Protein AF-A0A4S4KDZ3-F1 (afdb_monomer_lite)

Radius of gyration: 36.32 Å; chains: 1; bounding box: 105×97×96 Å

Foldseek 3Di:
DDPVPDDPLRVVVVVVVVVVVVLVVPDADPDPPPPDPVPPPPPDDDDDDDDDDDDDCPDDPPPPPPDDDPPDPDPPDDSLVVLLVVLLVLLVVLVVDPALVSVLVSLVVSLVSLVVSVPGPPCLVCLLVSLLSNLSSLLSNLVSLLVVVVVVVVVVPLVSLVDPSLVSSLVSLVSSLVSNVVSVVSPVPDDDPPPDLCLLVNLSSLQSNLSSDPDPVVSVVSNVVSCVSNDPVSPDPPPPPPPPPPPPPPPDDPPDDDDDDDDDDDDDDDDDDDDDDDDDDDDDDDDD

pLDDT: mean 72.31, std 24.78, range [31.17, 98.5]

Secondary structure (DSSP, 8-state):
--GGG--HHHHHHHHHHHHHHHTTTSPPP---GGG-TT-----PPP--------------------PPP--S------HHHHHHHHHHHHHHHHTT-SSHHHHHHHHHHHHHHHHHHTTSTTHHHHHHHHHHHHHHHHHHHHHHHHHHHHHHHTTT-GGGGGSHHHHHHHHHHHHHHHHHHHHHHGGGS---TT----HHHHHHHHHHHHHT---HHHHHHHHHHHHHHHGGG-------------------------------------------------------

Structure (mmCIF, N/CA/C/O backbone):
data_AF-A0A4S4KDZ3-F1
#
_entry.id   AF-A0A4S4KDZ3-F1
#
loop_
_atom_site.group_PDB
_atom_site.id
_atom_site.type_symbol
_atom_site.label_atom_id
_atom_site.label_alt_id
_atom_site.label_comp_id
_atom_site.label_asym_id
_atom_site.label_entity_id
_atom_site.label_seq_id
_atom_site.pdbx_PDB_ins_code
_atom_site.Cartn_x
_atom_site.Cartn_y
_atom_site.Cartn_z
_atom_site.occupancy
_atom_site.B_iso_or_equiv
_atom_site.auth_seq_id
_atom_site.auth_comp_id
_atom_site.auth_asym_id
_atom_site.auth_atom_id
_atom_site.pdbx_PDB_model_num
ATOM 1 N N . MET A 1 1 ? -10.045 -25.667 -17.422 1.00 52.38 1 MET A N 1
ATOM 2 C CA . MET A 1 1 ? -10.993 -24.570 -17.125 1.00 52.38 1 MET A CA 1
ATOM 3 C C . MET A 1 1 ? -11.224 -23.776 -18.402 1.00 52.38 1 MET A C 1
ATOM 5 O O . MET A 1 1 ? -10.335 -23.779 -19.245 1.00 52.38 1 MET A O 1
ATOM 9 N N . SER A 1 2 ? -12.386 -23.141 -18.570 1.00 68.38 2 SER A N 1
ATOM 10 C CA . SER A 1 2 ? -12.583 -22.149 -19.636 1.00 68.38 2 SER A CA 1
ATOM 11 C C . SER A 1 2 ? -12.137 -20.783 -19.121 1.00 68.38 2 SER A C 1
ATOM 13 O O . SER A 1 2 ? -12.499 -20.425 -18.003 1.00 68.38 2 SER A O 1
ATOM 15 N N . LEU A 1 3 ? -11.402 -20.009 -19.924 1.00 71.44 3 LEU A N 1
ATOM 16 C CA . LEU A 1 3 ? -11.013 -18.637 -19.559 1.00 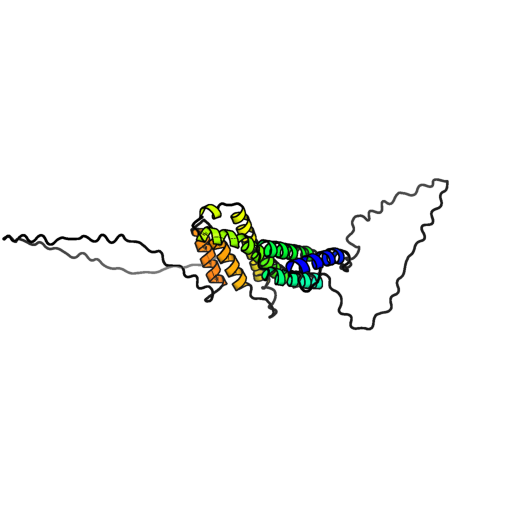71.44 3 LEU A CA 1
ATOM 17 C C . LEU A 1 3 ? -12.235 -17.727 -19.331 1.00 71.44 3 LEU A C 1
ATOM 19 O O . LEU A 1 3 ? -12.146 -16.748 -18.605 1.00 71.44 3 LEU A O 1
ATOM 23 N N . PHE A 1 4 ? -13.388 -18.084 -19.905 1.00 74.44 4 PHE A N 1
ATOM 24 C CA . PHE A 1 4 ? -14.636 -17.319 -19.822 1.00 74.44 4 PHE A CA 1
ATOM 25 C C . PHE A 1 4 ? -15.308 -17.325 -18.435 1.00 74.44 4 PHE A C 1
ATOM 27 O O . PHE A 1 4 ? -16.278 -16.602 -18.232 1.00 74.44 4 PHE A O 1
ATOM 34 N N . SER A 1 5 ? -14.839 -18.159 -17.500 1.00 83.81 5 SER A N 1
ATOM 35 C CA . SER A 1 5 ? -15.370 -18.254 -16.131 1.00 83.81 5 SER A CA 1
ATOM 36 C C . SER A 1 5 ? -14.279 -18.188 -15.058 1.00 83.81 5 SER A C 1
ATOM 38 O O . SER A 1 5 ? -14.525 -18.591 -13.924 1.00 83.81 5 SER A O 1
ATOM 40 N N . ALA A 1 6 ? -13.063 -17.779 -15.423 1.00 87.31 6 ALA A N 1
ATOM 41 C CA . ALA A 1 6 ? -11.952 -17.637 -14.489 1.00 87.31 6 ALA A CA 1
ATOM 42 C C . ALA A 1 6 ? -12.037 -16.277 -13.781 1.00 87.31 6 ALA A C 1
ATOM 44 O O . ALA A 1 6 ? -12.313 -15.262 -14.421 1.00 87.31 6 ALA A O 1
ATOM 45 N N . THR A 1 7 ? -11.791 -16.243 -12.472 1.00 90.06 7 THR A N 1
ATOM 46 C CA . THR A 1 7 ? -11.645 -14.977 -11.743 1.00 90.06 7 THR A CA 1
ATOM 47 C C . THR A 1 7 ? -10.299 -14.325 -12.075 1.00 90.06 7 THR A C 1
ATOM 49 O O . THR A 1 7 ? -9.377 -14.988 -12.555 1.00 90.06 7 THR A O 1
ATOM 52 N N . ALA A 1 8 ? -10.150 -13.026 -11.787 1.00 90.19 8 ALA A N 1
ATOM 53 C CA . ALA A 1 8 ? -8.865 -12.338 -11.944 1.00 90.19 8 ALA A CA 1
ATOM 54 C C . ALA A 1 8 ? -7.742 -13.052 -11.166 1.00 90.19 8 ALA A C 1
ATOM 56 O O . ALA A 1 8 ? -6.666 -13.276 -11.713 1.00 90.19 8 ALA A O 1
ATOM 57 N N . HIS A 1 9 ? -8.035 -13.509 -9.942 1.00 91.12 9 HIS A N 1
ATOM 58 C CA . HIS A 1 9 ? -7.124 -14.316 -9.132 1.00 91.12 9 HIS A CA 1
ATOM 59 C C . HIS A 1 9 ? -6.689 -15.606 -9.852 1.00 91.12 9 HIS A C 1
ATOM 61 O O . HIS A 1 9 ? -5.492 -15.858 -9.959 1.00 91.12 9 HIS A O 1
ATOM 67 N N . ASP A 1 10 ? -7.622 -16.388 -10.411 1.00 90.00 10 ASP A N 1
ATOM 68 C CA . ASP A 1 10 ? -7.293 -17.641 -11.118 1.00 90.00 10 ASP A CA 1
ATOM 69 C C . ASP A 1 10 ? -6.379 -17.399 -12.331 1.00 90.00 10 ASP A C 1
ATOM 71 O O . ASP A 1 10 ? -5.444 -18.162 -12.587 1.00 90.00 10 ASP A O 1
ATOM 75 N N . VAL A 1 11 ? -6.629 -16.317 -13.077 1.00 90.31 11 VAL A N 1
ATOM 76 C CA . VAL A 1 11 ? -5.797 -15.917 -14.222 1.00 90.31 11 VAL A CA 1
ATOM 77 C C . VAL A 1 11 ? -4.402 -15.489 -13.759 1.00 90.31 11 VAL A C 1
ATOM 79 O O . VAL A 1 11 ? -3.414 -15.893 -14.375 1.00 90.31 11 VAL A O 1
ATOM 82 N N . MET A 1 12 ? -4.295 -14.738 -12.657 1.00 92.31 12 MET A N 1
ATOM 83 C CA . MET A 1 12 ? -3.005 -14.345 -12.079 1.00 92.31 12 MET A CA 1
ATOM 84 C C . MET A 1 12 ? -2.202 -15.549 -11.571 1.00 92.31 12 MET A C 1
ATOM 86 O O . MET A 1 12 ? -1.003 -15.608 -11.835 1.00 92.31 12 MET A O 1
ATOM 90 N N . VAL A 1 13 ? -2.831 -16.544 -10.926 1.00 91.50 13 VAL A N 1
ATOM 91 C CA . VAL A 1 13 ? -2.153 -17.788 -10.499 1.00 91.50 13 VAL A CA 1
ATOM 92 C C . VAL A 1 13 ? -1.511 -18.495 -11.698 1.00 91.50 13 VAL A C 1
ATOM 94 O O . VAL A 1 13 ? -0.335 -18.860 -11.651 1.00 91.50 13 VAL A O 1
ATOM 97 N N . LEU A 1 14 ? -2.252 -18.639 -12.802 1.00 89.00 14 LEU A N 1
ATOM 98 C CA . LEU A 1 14 ? -1.740 -19.257 -14.029 1.00 89.00 14 LEU A CA 1
ATOM 99 C C . LEU A 1 14 ? -0.625 -18.426 -14.685 1.00 89.00 14 LEU A C 1
ATOM 101 O O . LEU A 1 14 ? 0.366 -18.987 -15.156 1.00 89.00 14 LEU A O 1
ATOM 105 N N . ALA A 1 15 ? -0.758 -17.098 -14.705 1.00 89.06 15 ALA A N 1
ATOM 106 C CA . ALA A 1 15 ? 0.256 -16.201 -15.254 1.00 89.06 15 ALA A CA 1
ATOM 107 C C . ALA A 1 15 ? 1.554 -16.211 -14.426 1.00 89.06 15 ALA A C 1
ATOM 109 O O . ALA A 1 15 ? 2.647 -16.211 -14.995 1.00 89.06 15 ALA A O 1
ATOM 110 N N . MET A 1 16 ? 1.451 -16.278 -13.095 1.00 87.69 16 MET A N 1
ATOM 111 C CA . MET A 1 16 ? 2.592 -16.264 -12.176 1.00 87.69 16 MET A CA 1
ATOM 112 C C . MET A 1 16 ? 3.433 -17.549 -12.259 1.00 87.69 16 MET A C 1
ATOM 114 O O . MET A 1 16 ? 4.661 -17.484 -12.191 1.00 87.69 16 MET A O 1
ATOM 118 N N . ASP A 1 17 ? 2.822 -18.714 -12.511 1.00 85.38 17 ASP A N 1
ATOM 119 C CA . ASP A 1 17 ? 3.573 -19.944 -12.819 1.00 85.38 17 ASP A CA 1
ATOM 120 C C . ASP A 1 17 ? 4.434 -19.781 -14.086 1.00 85.38 17 ASP A C 1
ATOM 122 O O . ASP A 1 17 ? 5.603 -20.163 -14.107 1.00 85.38 17 ASP A O 1
ATOM 126 N N . GLN A 1 18 ? 3.902 -19.150 -15.134 1.00 86.62 18 GLN A N 1
ATOM 127 C CA . GLN A 1 18 ? 4.664 -18.915 -16.364 1.00 86.62 18 GLN A CA 1
ATOM 128 C C . GLN A 1 18 ? 5.744 -17.838 -16.178 1.00 86.62 18 GLN A C 1
ATOM 130 O O . GLN A 1 18 ? 6.879 -18.019 -16.626 1.00 86.62 18 GLN A O 1
ATOM 135 N N . PHE A 1 19 ? 5.435 -16.753 -15.463 1.00 87.44 19 PHE A N 1
ATOM 136 C CA . PHE A 1 19 ? 6.395 -15.696 -15.144 1.00 87.44 19 PHE A CA 1
ATOM 137 C C . PHE A 1 19 ? 7.549 -16.196 -14.263 1.00 87.44 19 PHE A C 1
ATOM 139 O O . PHE A 1 19 ? 8.708 -15.926 -14.572 1.00 87.44 19 PHE A O 1
ATOM 146 N N . SER A 1 20 ? 7.266 -16.986 -13.222 1.00 85.38 20 SER A N 1
ATOM 147 C CA . SER A 1 20 ? 8.292 -17.539 -12.323 1.00 85.38 20 SER A CA 1
ATOM 148 C C . SER A 1 20 ? 9.257 -18.499 -13.026 1.00 85.38 20 SER A C 1
ATOM 150 O O . SER A 1 20 ? 10.420 -18.587 -12.645 1.00 85.38 20 SER A O 1
ATOM 152 N N . ARG A 1 21 ? 8.829 -19.168 -14.104 1.00 85.38 21 ARG A N 1
ATOM 153 C CA . ARG A 1 21 ? 9.724 -19.929 -14.994 1.00 85.38 21 ARG A CA 1
ATOM 154 C C . ARG A 1 21 ? 10.506 -19.001 -15.924 1.00 85.38 21 ARG A C 1
ATOM 156 O O . ARG A 1 21 ? 11.703 -19.191 -16.123 1.00 85.38 21 ARG A O 1
ATOM 163 N N . GLY A 1 22 ? 9.845 -17.983 -16.476 1.00 84.56 22 GLY A N 1
ATOM 164 C CA . GLY A 1 22 ? 10.457 -17.001 -17.371 1.00 84.56 22 GLY A CA 1
ATOM 165 C C . GLY A 1 22 ? 11.564 -16.169 -16.714 1.00 84.56 22 GLY A C 1
ATOM 166 O O . GLY A 1 22 ? 12.590 -15.929 -17.346 1.00 84.56 22 GLY A O 1
ATOM 167 N N . ILE A 1 23 ? 11.408 -15.778 -15.444 1.00 84.75 23 ILE A N 1
ATOM 168 C CA . ILE A 1 23 ? 12.295 -14.824 -14.754 1.00 84.75 23 ILE A CA 1
ATOM 169 C C . ILE A 1 23 ? 13.756 -15.294 -14.635 1.00 84.75 23 ILE A C 1
ATOM 171 O O . ILE A 1 23 ? 14.668 -14.461 -14.658 1.00 84.75 23 ILE A O 1
ATOM 175 N N . PHE A 1 24 ? 13.974 -16.615 -14.566 1.00 79.62 24 PHE A N 1
ATOM 176 C CA . PHE A 1 24 ? 15.294 -17.267 -14.553 1.00 79.62 24 PHE A CA 1
ATOM 177 C C . PHE A 1 24 ? 15.930 -17.398 -15.945 1.00 79.62 24 PHE A C 1
ATOM 179 O O . PHE A 1 24 ? 17.129 -17.646 -16.058 1.00 79.62 24 PHE A O 1
ATOM 186 N N . HIS A 1 25 ? 15.137 -17.247 -17.007 1.00 82.25 25 HIS A N 1
ATOM 187 C CA . HIS A 1 25 ? 15.583 -17.302 -18.400 1.00 82.25 25 HIS A CA 1
ATOM 188 C C . HIS A 1 25 ? 15.640 -15.917 -19.069 1.00 82.25 25 HIS A C 1
ATOM 190 O O . HIS A 1 25 ? 16.073 -15.813 -20.217 1.00 82.25 25 HIS A O 1
ATOM 196 N N . MET A 1 26 ? 15.245 -14.846 -18.368 1.00 82.25 26 MET A N 1
ATOM 197 C CA . MET A 1 26 ? 15.397 -13.472 -18.855 1.00 82.25 26 MET A CA 1
ATOM 198 C C . MET A 1 26 ? 16.888 -13.120 -19.016 1.00 82.25 26 MET A C 1
ATOM 200 O O . MET A 1 26 ? 17.661 -13.329 -18.080 1.00 82.25 26 MET A O 1
ATOM 204 N N . PRO A 1 27 ? 17.308 -12.537 -20.157 1.00 79.19 27 PRO A N 1
ATOM 205 C CA . PRO A 1 27 ? 18.669 -12.043 -20.346 1.00 79.19 27 PRO A CA 1
ATOM 206 C C . PRO A 1 27 ? 19.116 -11.101 -19.221 1.00 79.19 27 PRO A C 1
ATOM 208 O O . PRO A 1 27 ? 18.540 -10.031 -19.031 1.00 79.19 27 PRO A O 1
ATOM 211 N N . HIS A 1 28 ? 20.166 -11.484 -18.497 1.00 74.44 28 HIS A N 1
ATOM 212 C CA . HIS A 1 28 ? 20.805 -10.621 -17.507 1.00 74.44 28 HIS A CA 1
ATOM 213 C C . HIS A 1 28 ? 21.846 -9.699 -18.166 1.00 74.44 28 HIS A C 1
ATOM 215 O O . HIS A 1 28 ? 22.518 -10.116 -19.125 1.00 74.44 28 HIS A O 1
ATOM 221 N N . PRO A 1 29 ? 22.046 -8.473 -17.642 1.00 67.19 29 PRO A N 1
ATOM 222 C CA . PRO A 1 29 ? 23.198 -7.656 -17.996 1.00 67.19 29 PRO A CA 1
ATOM 223 C C . PRO A 1 29 ? 24.482 -8.465 -17.804 1.00 67.19 29 PRO A C 1
ATOM 225 O O . PRO A 1 29 ? 24.712 -9.060 -16.751 1.00 67.19 29 PRO A O 1
ATOM 228 N N . HIS A 1 30 ? 25.320 -8.521 -18.838 1.00 61.25 30 HIS A N 1
ATOM 229 C CA . HIS A 1 30 ? 26.599 -9.215 -18.743 1.00 61.25 30 HIS A CA 1
ATOM 230 C C . HIS A 1 30 ? 27.554 -8.362 -17.908 1.00 61.25 30 HIS A C 1
ATOM 232 O O . HIS A 1 30 ? 28.249 -7.497 -18.440 1.00 61.25 30 HIS A O 1
ATOM 238 N N . TYR A 1 31 ? 27.589 -8.606 -16.596 1.00 56.22 31 TYR A N 1
ATOM 239 C CA . TYR A 1 31 ? 28.614 -8.032 -15.733 1.00 56.22 31 TYR A CA 1
ATOM 240 C C . TYR A 1 31 ? 29.996 -8.403 -16.299 1.00 56.22 31 TYR A C 1
ATOM 242 O O . TYR A 1 31 ? 30.249 -9.588 -16.559 1.00 56.22 31 TYR A O 1
ATOM 250 N N . PRO A 1 32 ? 30.899 -7.428 -16.520 1.00 48.69 32 PRO A N 1
ATOM 251 C CA . PRO A 1 32 ? 32.241 -7.727 -16.995 1.00 48.69 32 PRO A CA 1
ATOM 252 C C . PRO A 1 32 ? 32.927 -8.685 -16.014 1.00 48.69 32 PRO A C 1
ATOM 254 O O . PRO A 1 32 ? 32.834 -8.529 -14.798 1.00 48.69 32 PRO A O 1
ATOM 257 N N . HIS A 1 33 ? 33.630 -9.686 -16.548 1.00 52.56 33 HIS A N 1
ATOM 258 C CA . HIS A 1 33 ? 34.227 -10.801 -15.793 1.00 52.56 33 HIS A CA 1
ATOM 259 C C . HIS A 1 33 ? 35.326 -10.404 -14.777 1.00 52.56 33 HIS A C 1
ATOM 261 O O . HIS A 1 33 ? 35.949 -11.267 -14.165 1.00 52.56 33 HIS A O 1
ATOM 267 N N . THR A 1 34 ? 35.571 -9.109 -14.578 1.00 53.38 34 THR A N 1
ATOM 268 C CA . THR A 1 34 ? 36.646 -8.540 -13.756 1.00 53.38 34 THR A CA 1
ATOM 269 C C . THR A 1 34 ? 36.408 -8.614 -12.243 1.00 53.38 34 THR A C 1
ATOM 271 O O . THR A 1 34 ? 37.298 -8.236 -11.489 1.00 53.38 34 THR A O 1
ATOM 274 N N . HIS A 1 35 ? 35.254 -9.114 -11.784 1.00 47.84 35 HIS A N 1
ATOM 275 C CA . HIS A 1 35 ? 34.899 -9.203 -10.357 1.00 47.84 35 HIS A CA 1
ATOM 276 C C . HIS A 1 35 ? 34.741 -10.635 -9.809 1.00 47.84 35 HIS A C 1
ATOM 278 O O . HIS A 1 35 ? 34.103 -10.830 -8.778 1.00 47.84 35 HIS A O 1
ATOM 284 N N . ASN A 1 36 ? 35.341 -11.643 -10.452 1.00 42.78 36 ASN A N 1
ATOM 285 C CA . ASN A 1 36 ? 35.398 -13.004 -9.907 1.00 42.78 36 ASN A CA 1
ATOM 286 C C . ASN A 1 36 ? 36.710 -13.250 -9.119 1.00 42.78 36 ASN A C 1
ATOM 288 O O . ASN A 1 36 ? 37.743 -13.492 -9.747 1.00 42.78 36 ASN A O 1
ATOM 292 N N . PRO A 1 37 ? 36.706 -13.251 -7.768 1.00 47.81 37 PRO A N 1
ATOM 293 C CA . PRO A 1 37 ? 37.898 -13.540 -6.965 1.00 47.81 37 PRO A CA 1
ATOM 294 C C . PRO A 1 37 ? 38.252 -15.038 -6.901 1.00 47.81 37 PRO A C 1
ATOM 296 O O . PRO A 1 37 ? 39.269 -15.395 -6.314 1.00 47.81 37 PRO A O 1
ATOM 299 N N . SER A 1 38 ? 37.464 -15.929 -7.515 1.00 47.09 38 SER A N 1
ATOM 300 C CA . SER A 1 38 ? 37.729 -17.379 -7.535 1.00 47.09 38 SER A CA 1
ATOM 301 C C . SER A 1 38 ? 38.765 -17.802 -8.588 1.00 47.09 38 SER A C 1
ATOM 303 O O . SER A 1 38 ? 38.989 -18.990 -8.802 1.00 47.09 38 SER A O 1
ATOM 305 N N . GLY A 1 39 ? 39.404 -16.835 -9.253 1.00 45.72 39 GLY A N 1
ATOM 306 C CA . GLY A 1 39 ? 40.487 -17.025 -10.218 1.00 45.72 39 GLY A CA 1
ATOM 307 C C . GLY A 1 39 ? 41.889 -17.058 -9.605 1.00 45.72 39 GLY A C 1
ATOM 308 O O . GLY A 1 39 ? 42.825 -16.597 -10.254 1.00 45.72 39 GLY A O 1
ATOM 309 N N . LEU A 1 40 ? 42.065 -17.576 -8.381 1.00 44.09 40 LEU A N 1
ATOM 310 C CA . LEU A 1 40 ? 43.405 -17.880 -7.868 1.00 44.09 40 LEU A CA 1
ATOM 311 C C . LEU A 1 40 ? 44.009 -19.024 -8.692 1.00 44.09 40 LEU A C 1
ATOM 313 O O . LEU A 1 40 ? 43.850 -20.202 -8.372 1.00 44.09 40 LEU A O 1
ATOM 317 N N . GLN A 1 41 ? 44.729 -18.657 -9.755 1.00 44.91 41 GLN A N 1
ATOM 318 C CA . GLN A 1 41 ? 45.725 -19.523 -10.366 1.00 44.91 41 GLN A CA 1
ATOM 319 C C . GLN A 1 41 ? 46.771 -19.846 -9.302 1.00 44.91 41 GLN A C 1
ATOM 321 O O . GLN A 1 41 ? 47.701 -19.078 -9.059 1.00 44.91 41 GLN A O 1
ATOM 326 N N . LEU A 1 42 ? 46.607 -20.998 -8.658 1.00 43.41 42 LEU A N 1
ATOM 327 C CA . LEU A 1 42 ? 47.678 -21.621 -7.909 1.00 43.41 42 LEU A CA 1
ATOM 328 C C . LEU A 1 42 ? 48.721 -22.075 -8.936 1.00 43.41 42 LEU A C 1
ATOM 330 O O . LEU A 1 42 ? 48.606 -23.164 -9.503 1.00 43.41 42 LEU A O 1
ATOM 334 N N . GLU A 1 43 ? 49.705 -21.219 -9.222 1.00 42.34 43 GLU A N 1
ATOM 335 C CA . GLU A 1 43 ? 50.891 -21.616 -9.977 1.00 42.34 43 GLU A CA 1
ATOM 336 C C . GLU A 1 43 ? 51.637 -22.684 -9.174 1.00 42.34 43 GLU A C 1
ATOM 338 O O . GLU A 1 43 ? 52.441 -22.401 -8.287 1.00 42.34 43 GLU A O 1
ATOM 343 N N . SER A 1 44 ? 51.328 -23.946 -9.468 1.00 44.78 44 SER A N 1
ATOM 344 C CA . SER A 1 44 ? 52.109 -25.075 -8.988 1.00 44.78 44 SER A CA 1
ATOM 345 C C . SER A 1 44 ? 53.464 -25.051 -9.698 1.00 44.78 44 SER A C 1
ATOM 347 O O . SER A 1 44 ? 53.487 -25.071 -10.933 1.00 44.78 44 SER A O 1
ATOM 349 N N . PRO A 1 45 ? 54.593 -25.047 -8.970 1.00 43.78 45 PRO A N 1
ATOM 350 C CA . PRO A 1 45 ? 55.902 -25.074 -9.597 1.00 43.78 45 PRO A CA 1
ATOM 351 C C . PRO A 1 45 ? 56.108 -26.387 -10.356 1.00 43.78 45 PRO A C 1
ATOM 353 O O . PRO A 1 45 ? 55.736 -27.469 -9.897 1.00 43.78 45 PRO A O 1
ATOM 356 N N . PHE A 1 46 ? 56.705 -26.257 -11.535 1.00 41.84 46 PHE A N 1
ATOM 357 C CA . PHE A 1 46 ? 57.032 -27.340 -12.454 1.00 41.84 46 PHE A CA 1
ATOM 358 C C . PHE A 1 46 ? 57.974 -28.353 -11.779 1.00 41.84 46 PHE A C 1
ATOM 360 O O . PHE A 1 46 ? 59.066 -27.985 -11.345 1.00 41.84 46 PHE A O 1
ATOM 367 N N . VAL A 1 47 ? 57.579 -29.627 -11.715 1.00 41.22 47 VAL A N 1
ATOM 368 C CA . VAL A 1 47 ? 58.471 -30.740 -11.355 1.00 41.22 47 VAL A CA 1
ATOM 369 C C . VAL A 1 47 ? 58.268 -31.853 -12.376 1.00 41.22 47 VAL A C 1
ATOM 371 O O . VAL A 1 47 ? 57.178 -32.415 -12.478 1.00 41.22 47 VAL A O 1
ATOM 374 N N . ASP A 1 48 ? 59.315 -32.156 -13.143 1.00 47.44 48 ASP A N 1
ATOM 375 C CA . ASP A 1 48 ? 59.309 -33.239 -14.125 1.00 47.44 48 ASP A CA 1
ATOM 376 C C . ASP A 1 48 ? 59.085 -34.601 -13.446 1.00 47.44 48 ASP A C 1
ATOM 378 O O . ASP A 1 48 ? 59.800 -34.978 -12.516 1.00 47.44 48 ASP A O 1
ATOM 382 N N . GLY A 1 49 ? 58.099 -35.362 -13.930 1.00 35.16 49 GLY A N 1
ATOM 383 C CA . GLY A 1 49 ? 57.690 -36.635 -13.331 1.00 35.16 49 GLY A CA 1
ATOM 384 C C . GLY A 1 49 ? 56.956 -37.534 -14.323 1.00 35.16 49 GLY A C 1
ATOM 385 O O . GLY A 1 49 ? 55.765 -37.386 -14.571 1.00 35.16 49 GLY A O 1
ATOM 386 N N . THR A 1 50 ? 57.687 -38.477 -14.905 1.00 46.06 50 THR A N 1
ATOM 387 C CA . THR A 1 50 ? 57.246 -39.424 -15.938 1.00 46.06 50 THR A CA 1
ATOM 388 C C . THR A 1 50 ? 55.997 -40.260 -15.602 1.00 46.06 50 THR A C 1
ATOM 390 O O . THR A 1 50 ? 56.001 -40.988 -14.611 1.00 46.06 50 THR A O 1
ATOM 393 N N . GLY A 1 51 ? 55.068 -40.373 -16.562 1.00 41.28 51 GLY A N 1
ATOM 394 C CA . GLY A 1 51 ? 54.467 -41.671 -16.918 1.00 41.28 51 GLY A CA 1
ATOM 395 C C . GLY A 1 51 ? 52.955 -41.882 -16.713 1.00 41.28 51 GLY A C 1
ATOM 396 O O . GLY A 1 51 ? 52.374 -41.482 -15.715 1.00 41.28 51 GLY A O 1
ATOM 397 N N . PHE A 1 52 ? 52.388 -42.652 -17.653 1.00 34.72 52 PHE A N 1
ATOM 398 C CA . PHE A 1 52 ? 51.085 -43.345 -17.642 1.00 34.72 52 PHE A CA 1
ATOM 399 C C . PHE A 1 52 ? 49.774 -42.554 -17.866 1.00 34.72 52 PHE A C 1
ATOM 401 O O . PHE A 1 52 ? 49.173 -41.979 -16.971 1.00 34.72 52 PHE A O 1
ATOM 408 N N . SER A 1 53 ? 49.278 -42.701 -19.101 1.00 38.75 53 SER A N 1
ATOM 409 C CA . SER A 1 53 ? 47.895 -43.041 -19.485 1.00 38.75 53 SER A CA 1
ATOM 410 C C . SER A 1 53 ? 46.700 -42.481 -18.692 1.00 38.75 53 SER A C 1
ATOM 412 O O . SER A 1 53 ? 46.322 -43.037 -17.667 1.00 38.75 53 SER A O 1
ATOM 414 N N . SER A 1 54 ? 45.906 -41.619 -19.339 1.00 36.44 54 SER A N 1
ATOM 415 C CA . SER A 1 54 ? 44.569 -42.029 -19.822 1.00 36.44 54 SER A CA 1
ATOM 416 C C . SER A 1 54 ? 43.990 -41.014 -20.816 1.00 36.44 54 SER A C 1
ATOM 418 O O . SER A 1 54 ? 44.302 -39.826 -20.770 1.00 36.44 54 SER A O 1
ATOM 420 N N . ALA A 1 55 ? 43.151 -41.481 -21.738 1.00 48.31 55 ALA A N 1
ATOM 421 C CA . ALA A 1 55 ? 42.570 -40.662 -22.793 1.00 48.31 55 ALA A CA 1
ATOM 422 C C . ALA A 1 55 ? 41.211 -40.072 -22.389 1.00 48.31 55 ALA A C 1
ATOM 424 O O . ALA A 1 55 ? 40.229 -40.802 -22.320 1.00 48.31 55 ALA A O 1
ATOM 425 N N . PHE A 1 56 ? 41.125 -38.743 -22.280 1.00 35.53 56 PHE A N 1
ATOM 426 C CA . PHE A 1 56 ? 39.881 -37.999 -22.517 1.00 35.53 56 PHE A CA 1
ATOM 427 C C . PHE A 1 56 ? 40.177 -36.686 -23.246 1.00 35.53 56 PHE A C 1
ATOM 429 O O . PHE A 1 56 ? 40.460 -35.653 -22.644 1.00 35.53 56 PHE A O 1
ATOM 436 N N . HIS A 1 57 ? 40.083 -36.719 -24.577 1.00 34.88 57 HIS A N 1
ATOM 437 C CA . HIS A 1 57 ? 40.061 -35.506 -25.391 1.00 34.88 57 HIS A CA 1
ATOM 438 C C . HIS A 1 57 ? 38.680 -34.841 -25.277 1.00 34.88 57 HIS A C 1
ATOM 440 O O . HIS A 1 57 ? 37.847 -34.978 -26.174 1.00 34.88 57 HIS A O 1
ATOM 446 N N . SER A 1 58 ? 38.435 -34.096 -24.193 1.00 33.19 58 SER A N 1
ATOM 447 C CA . SER A 1 58 ? 37.315 -33.146 -24.151 1.00 33.19 58 SER A CA 1
ATOM 448 C C . SER A 1 58 ? 37.589 -32.015 -25.138 1.00 33.19 58 SER A C 1
ATOM 450 O O . SER A 1 58 ? 38.273 -31.032 -24.852 1.00 33.19 58 SER A O 1
ATOM 452 N N . ARG A 1 59 ? 37.084 -32.227 -26.354 1.00 36.78 59 ARG A N 1
ATOM 453 C CA . ARG A 1 59 ? 37.191 -31.347 -27.513 1.00 36.78 59 ARG A CA 1
ATOM 454 C C . ARG A 1 59 ? 36.744 -29.930 -27.137 1.00 36.78 59 ARG A C 1
ATOM 456 O O . ARG A 1 59 ? 35.565 -29.698 -26.880 1.00 36.78 59 ARG A O 1
ATOM 463 N N . ARG A 1 60 ? 37.681 -28.974 -27.165 1.00 40.56 60 ARG A N 1
ATOM 464 C CA . ARG A 1 60 ? 37.371 -27.538 -27.086 1.00 40.56 60 ARG A CA 1
ATOM 465 C C . ARG A 1 60 ? 36.400 -27.179 -28.212 1.00 40.56 60 ARG A C 1
ATOM 467 O O . ARG A 1 60 ? 36.800 -27.122 -29.371 1.00 40.56 60 ARG A O 1
ATOM 474 N N . HIS A 1 61 ? 35.150 -26.895 -27.866 1.00 36.91 61 HIS A N 1
ATOM 475 C CA . HIS A 1 61 ? 34.221 -26.195 -28.745 1.00 36.91 61 HIS A CA 1
ATOM 476 C C . HIS A 1 61 ? 34.237 -24.708 -28.389 1.00 36.91 61 HIS A C 1
ATOM 478 O O . HIS A 1 61 ? 33.342 -24.196 -27.725 1.00 36.91 61 HIS A O 1
ATOM 484 N N . THR A 1 62 ? 35.272 -24.004 -28.852 1.00 41.03 62 THR A N 1
ATOM 485 C CA . THR A 1 62 ? 35.222 -22.544 -28.983 1.00 41.03 62 THR A CA 1
ATOM 486 C C . THR A 1 62 ? 34.268 -22.213 -30.127 1.00 41.03 62 THR A C 1
ATOM 488 O O . THR A 1 62 ? 34.684 -22.060 -31.277 1.00 41.03 62 THR A O 1
ATOM 491 N N . VAL A 1 63 ? 32.969 -22.174 -29.827 1.00 40.66 63 VAL A N 1
ATOM 492 C CA . VAL A 1 63 ? 31.950 -21.658 -30.743 1.00 40.66 63 VAL A CA 1
ATOM 493 C C . VAL A 1 63 ? 32.100 -20.144 -30.843 1.00 40.66 63 VAL A C 1
ATOM 495 O O . VAL A 1 63 ? 31.475 -19.381 -30.112 1.00 40.66 63 VAL A O 1
ATOM 498 N N . SER A 1 64 ? 32.955 -19.709 -31.768 1.00 38.22 64 SER A N 1
ATOM 499 C CA . SER A 1 64 ? 32.976 -18.330 -32.248 1.00 38.22 64 SER A CA 1
ATOM 500 C C . SER A 1 64 ? 31.689 -18.068 -33.029 1.00 38.22 64 SER A C 1
ATOM 502 O O . SER A 1 64 ? 31.632 -18.259 -34.244 1.00 38.22 64 SER A O 1
ATOM 504 N N . CYS A 1 65 ? 30.636 -17.666 -32.321 1.00 32.12 65 CYS A N 1
ATOM 505 C CA . CYS A 1 65 ? 29.389 -17.207 -32.919 1.00 32.12 65 CYS A CA 1
ATOM 506 C C . CYS A 1 65 ? 29.602 -15.828 -33.553 1.00 32.12 65 CYS A C 1
ATOM 508 O O . CYS A 1 65 ? 29.295 -14.802 -32.951 1.00 32.12 65 CYS A O 1
ATOM 510 N N . THR A 1 66 ? 30.133 -15.803 -34.775 1.00 45.88 66 THR A N 1
ATOM 511 C CA . THR A 1 66 ? 30.198 -14.593 -35.603 1.00 45.88 66 THR A CA 1
ATOM 512 C C . THR A 1 66 ? 28.794 -14.263 -36.116 1.00 45.88 66 THR A C 1
ATOM 514 O O . THR A 1 66 ? 28.426 -14.628 -37.232 1.00 45.88 66 THR A O 1
ATOM 517 N N . SER A 1 67 ? 27.973 -13.619 -35.286 1.00 43.28 67 SER A N 1
ATOM 518 C CA . SER A 1 67 ? 26.660 -13.123 -35.698 1.00 43.28 67 SER A CA 1
ATOM 519 C C . SER A 1 67 ? 26.807 -11.884 -36.597 1.00 43.28 67 SER A C 1
ATOM 521 O O . SER A 1 67 ? 27.571 -10.973 -36.268 1.00 43.28 67 SER A O 1
ATOM 523 N N . PRO A 1 68 ? 26.095 -11.809 -37.738 1.00 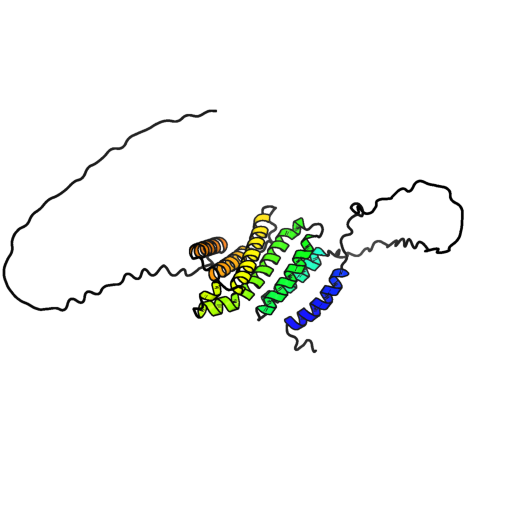55.78 68 PRO A N 1
ATOM 524 C CA . PRO A 1 68 ? 26.026 -10.580 -38.522 1.00 55.78 68 PRO A CA 1
ATOM 525 C C . PRO A 1 68 ? 25.237 -9.504 -37.752 1.00 55.78 68 PRO A C 1
ATOM 527 O O . PRO A 1 68 ? 24.361 -9.851 -36.955 1.00 55.78 68 PRO A O 1
ATOM 530 N N . PRO A 1 69 ? 25.495 -8.205 -37.989 1.00 48.06 69 PRO A N 1
ATOM 531 C CA . PRO A 1 69 ? 24.747 -7.136 -37.338 1.00 48.06 69 PRO A CA 1
ATOM 532 C C . PRO A 1 69 ? 23.288 -7.134 -37.834 1.00 48.06 69 PRO A C 1
ATOM 534 O O . PRO A 1 69 ? 23.067 -6.992 -39.040 1.00 48.06 69 PRO A O 1
ATOM 537 N N . PRO A 1 70 ? 22.279 -7.271 -36.953 1.00 50.56 70 PRO A N 1
ATOM 538 C CA . PRO A 1 70 ? 20.887 -7.148 -37.361 1.00 50.56 70 PRO A CA 1
ATOM 539 C C . PRO A 1 70 ? 20.566 -5.680 -37.664 1.00 50.56 70 PRO A C 1
ATOM 541 O O . PRO A 1 70 ? 20.407 -4.858 -36.765 1.00 50.56 70 PRO A O 1
ATOM 544 N N . THR A 1 71 ? 20.443 -5.341 -38.946 1.00 50.25 71 THR A N 1
ATOM 545 C CA . THR A 1 71 ? 19.921 -4.048 -39.412 1.00 50.25 71 THR A CA 1
ATOM 546 C C . THR A 1 71 ? 18.393 -4.026 -39.374 1.00 50.25 71 THR A C 1
ATOM 548 O O . THR A 1 71 ? 17.714 -3.856 -40.385 1.00 50.25 71 THR A O 1
ATOM 551 N N . THR A 1 72 ? 17.844 -4.181 -38.174 1.00 46.28 72 THR A N 1
ATOM 552 C CA . THR A 1 72 ? 16.449 -3.882 -37.841 1.00 46.28 72 THR A CA 1
ATOM 553 C C . THR A 1 72 ? 16.434 -3.082 -36.546 1.00 46.28 72 THR A C 1
ATOM 555 O O . THR A 1 72 ? 17.284 -3.276 -35.681 1.00 46.28 72 THR A O 1
ATOM 558 N N . SER A 1 73 ? 15.488 -2.153 -36.404 1.00 48.31 73 SER A N 1
ATOM 559 C CA . SER A 1 73 ? 15.313 -1.345 -35.193 1.00 48.31 73 SER A CA 1
ATOM 560 C C . SER A 1 73 ? 14.757 -2.201 -34.049 1.00 48.31 73 SER A C 1
ATOM 562 O O . SER A 1 73 ? 13.579 -2.114 -33.701 1.00 48.31 73 SER A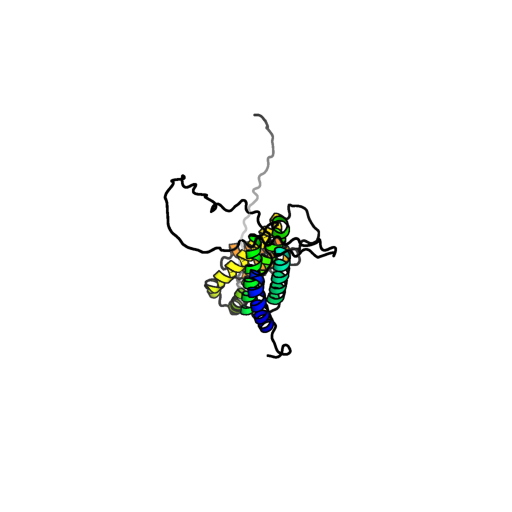 O 1
ATOM 564 N N . THR A 1 74 ? 15.592 -3.080 -33.499 1.00 49.47 74 THR A N 1
ATOM 565 C CA . THR A 1 74 ? 15.260 -3.907 -32.343 1.00 49.47 74 THR A CA 1
ATOM 566 C C . THR A 1 74 ? 15.147 -3.018 -31.117 1.00 49.47 74 THR A C 1
ATOM 568 O O . THR A 1 74 ? 16.134 -2.413 -30.699 1.00 49.47 74 THR A O 1
ATOM 571 N N . LEU A 1 75 ? 13.956 -2.969 -30.520 1.00 59.22 75 LEU A N 1
ATOM 572 C CA . LEU A 1 75 ? 13.782 -2.478 -29.158 1.00 59.22 75 LEU A CA 1
ATOM 573 C C . LEU A 1 75 ? 14.694 -3.315 -28.250 1.00 59.22 75 LEU A C 1
ATOM 575 O O . LEU A 1 75 ? 14.466 -4.513 -28.082 1.00 59.22 75 LEU A O 1
ATOM 579 N N . THR A 1 76 ? 15.763 -2.710 -27.731 1.00 76.06 76 THR A N 1
ATOM 580 C CA . THR A 1 76 ? 16.725 -3.410 -26.877 1.00 76.06 76 THR A CA 1
ATOM 581 C C . THR A 1 76 ? 16.017 -3.886 -25.614 1.00 76.06 76 THR A C 1
ATOM 583 O O . THR A 1 76 ? 15.563 -3.070 -24.811 1.00 76.06 76 THR A O 1
ATOM 586 N N . PHE A 1 77 ? 15.922 -5.205 -25.445 1.00 80.44 77 PHE A N 1
ATOM 587 C CA . PHE A 1 77 ? 15.342 -5.821 -24.256 1.00 80.44 77 PHE A CA 1
ATOM 588 C C . PHE A 1 77 ? 16.087 -5.351 -23.001 1.00 80.44 77 PHE A C 1
ATOM 590 O O . PHE A 1 77 ? 17.310 -5.473 -22.917 1.00 80.44 77 PHE A O 1
ATOM 597 N N . SER A 1 78 ? 15.348 -4.834 -22.021 1.00 85.56 78 SER A N 1
ATOM 598 C CA . SER A 1 78 ? 15.891 -4.354 -20.751 1.00 85.56 78 SER A CA 1
ATOM 599 C C . SER A 1 78 ? 15.195 -5.080 -19.608 1.00 85.56 78 SER A C 1
ATOM 601 O O . SER A 1 78 ? 14.061 -4.751 -19.266 1.00 85.56 78 SER A O 1
ATOM 603 N N . ARG A 1 79 ? 15.873 -6.070 -19.006 1.00 86.00 79 ARG A N 1
ATOM 604 C CA . ARG A 1 79 ? 15.325 -6.872 -17.896 1.00 86.00 79 ARG A CA 1
ATOM 605 C C . ARG A 1 79 ? 14.721 -6.004 -16.779 1.00 86.00 79 ARG A C 1
ATOM 607 O O . ARG A 1 79 ? 13.587 -6.292 -16.409 1.00 86.00 79 ARG A O 1
ATOM 614 N N . PRO A 1 80 ? 15.369 -4.923 -16.289 1.00 87.19 80 PRO A N 1
ATOM 615 C CA . PRO A 1 80 ? 14.766 -4.063 -15.269 1.00 87.19 80 PRO A CA 1
ATOM 616 C C . PRO A 1 80 ? 13.473 -3.384 -15.737 1.00 87.19 80 PRO A C 1
ATOM 618 O O . PRO A 1 80 ? 12.542 -3.256 -14.950 1.00 87.19 80 PRO A O 1
ATOM 621 N N . LYS A 1 81 ? 13.385 -2.980 -17.013 1.00 87.62 81 LYS A N 1
ATOM 622 C CA . LYS A 1 81 ? 12.175 -2.362 -17.572 1.00 87.62 81 LYS A CA 1
ATOM 623 C C . LYS A 1 81 ? 11.020 -3.361 -17.649 1.00 87.62 81 LYS A C 1
ATOM 625 O O . LYS A 1 81 ? 9.928 -3.045 -17.194 1.00 87.62 81 LYS A O 1
ATOM 630 N N . GLU A 1 82 ? 11.269 -4.559 -18.173 1.00 89.44 82 GLU A N 1
ATOM 631 C CA . GLU A 1 82 ? 10.241 -5.603 -18.280 1.00 89.44 82 GLU A CA 1
ATOM 632 C C . GLU A 1 82 ? 9.749 -6.055 -16.896 1.00 89.44 82 GLU A C 1
ATOM 634 O O . GLU A 1 82 ? 8.547 -6.202 -16.688 1.00 89.44 82 GLU A O 1
ATOM 639 N N . LEU A 1 83 ? 10.656 -6.212 -15.920 1.00 90.94 83 LEU A N 1
ATOM 640 C CA . LEU A 1 83 ? 10.279 -6.514 -14.534 1.00 90.94 83 LEU A CA 1
ATOM 641 C C . LEU A 1 83 ? 9.442 -5.399 -13.905 1.00 90.94 83 LEU A C 1
ATOM 643 O O . LEU A 1 83 ? 8.460 -5.705 -13.234 1.00 90.94 83 LEU A O 1
ATOM 647 N N . PHE A 1 84 ? 9.797 -4.131 -14.141 1.00 91.44 84 PHE A N 1
ATOM 648 C CA . PHE A 1 84 ? 9.013 -2.993 -13.664 1.00 91.44 84 PHE A C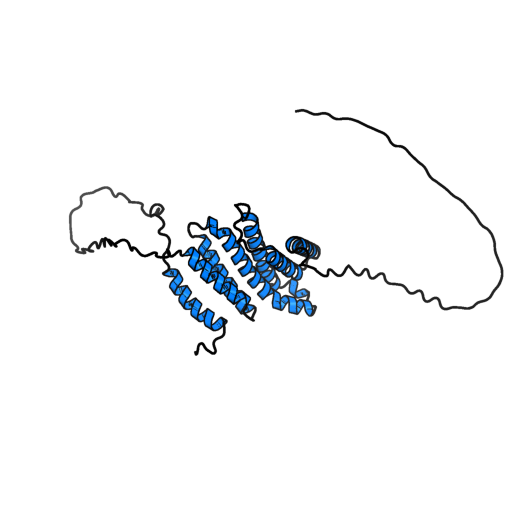A 1
ATOM 649 C C . PHE A 1 84 ? 7.602 -3.007 -14.249 1.00 91.44 84 PHE A C 1
ATOM 651 O O . PHE A 1 84 ? 6.635 -2.923 -13.503 1.00 91.44 84 PHE A O 1
ATOM 658 N N . THR A 1 85 ? 7.476 -3.162 -15.571 1.00 92.06 85 THR A N 1
ATOM 659 C CA . THR A 1 85 ? 6.175 -3.230 -16.244 1.00 92.06 85 THR A CA 1
ATOM 660 C C . THR A 1 85 ? 5.331 -4.382 -15.701 1.00 92.06 85 THR A C 1
ATOM 662 O O . THR A 1 85 ? 4.201 -4.151 -15.289 1.00 92.06 85 THR A O 1
ATOM 665 N N . ILE A 1 86 ? 5.875 -5.600 -15.619 1.00 92.75 86 ILE A N 1
ATOM 666 C CA . ILE A 1 86 ? 5.121 -6.766 -15.131 1.00 92.75 86 ILE A CA 1
ATOM 667 C C . ILE A 1 86 ? 4.698 -6.588 -13.664 1.00 92.75 86 ILE A C 1
ATOM 669 O O . ILE A 1 86 ? 3.554 -6.879 -13.325 1.00 92.75 86 ILE A O 1
ATOM 673 N N . ALA A 1 87 ? 5.582 -6.091 -12.796 1.00 94.62 87 ALA A N 1
ATOM 674 C CA . ALA A 1 87 ? 5.260 -5.869 -11.387 1.00 94.62 87 ALA A CA 1
ATOM 675 C C . ALA A 1 87 ? 4.202 -4.768 -11.190 1.00 94.62 87 ALA A C 1
ATOM 677 O O . ALA A 1 87 ? 3.299 -4.943 -10.374 1.00 94.62 87 ALA A O 1
ATOM 678 N N . SER A 1 88 ? 4.261 -3.683 -11.969 1.00 94.81 88 SER A N 1
ATOM 679 C CA . SER A 1 88 ? 3.257 -2.611 -11.945 1.00 94.81 88 SER A CA 1
ATOM 680 C C . SER A 1 88 ? 1.886 -3.074 -12.446 1.00 94.81 88 SER A C 1
ATOM 682 O O . SER A 1 88 ? 0.875 -2.701 -11.860 1.00 94.81 88 SER A O 1
ATOM 684 N N . GLU A 1 89 ? 1.827 -3.934 -13.470 1.00 95.81 89 GLU A N 1
ATOM 685 C CA . GLU A 1 89 ? 0.565 -4.550 -13.911 1.00 95.81 89 GLU A CA 1
ATOM 686 C C . GLU A 1 89 ? -0.011 -5.497 -12.841 1.00 95.81 89 GLU A C 1
ATOM 688 O O . GLU A 1 89 ? -1.209 -5.457 -12.561 1.00 95.81 89 GLU A O 1
ATOM 693 N N . VAL A 1 90 ? 0.828 -6.314 -12.188 1.00 96.56 90 VAL A N 1
ATOM 694 C CA . VAL A 1 90 ? 0.400 -7.191 -11.078 1.00 96.56 90 VAL A CA 1
ATOM 695 C C . VAL A 1 90 ? -0.144 -6.371 -9.905 1.00 96.56 90 VAL A C 1
ATOM 697 O O . VAL A 1 90 ? -1.216 -6.699 -9.399 1.00 96.56 90 VAL A O 1
ATOM 700 N N . LEU A 1 91 ? 0.543 -5.293 -9.514 1.00 97.19 91 LEU A N 1
ATOM 701 C CA . LEU A 1 91 ? 0.090 -4.355 -8.483 1.00 97.19 91 LEU A CA 1
ATOM 702 C C . LEU A 1 91 ? -1.243 -3.695 -8.866 1.00 97.19 91 LEU A C 1
ATOM 704 O O . LEU A 1 91 ? -2.188 -3.736 -8.084 1.00 97.19 91 LEU A O 1
ATOM 708 N N . GLY A 1 92 ? -1.357 -3.173 -10.089 1.00 96.50 92 GLY A N 1
ATOM 709 C CA . GLY A 1 92 ? -2.588 -2.547 -10.571 1.00 96.50 92 GLY A CA 1
ATOM 710 C C . GLY A 1 92 ? -3.781 -3.507 -10.615 1.00 96.50 92 GLY A C 1
ATOM 711 O O . GLY A 1 92 ? -4.922 -3.078 -10.457 1.00 96.50 92 GLY A O 1
ATOM 712 N N . ILE A 1 93 ? -3.559 -4.812 -10.817 1.00 96.62 93 ILE A N 1
ATOM 713 C CA . ILE A 1 93 ? -4.620 -5.814 -10.650 1.00 96.62 93 ILE A CA 1
ATOM 714 C C . ILE A 1 93 ? -4.902 -6.058 -9.162 1.00 96.62 93 ILE A C 1
ATOM 716 O O . ILE A 1 93 ? -6.076 -6.094 -8.799 1.00 96.62 93 ILE A O 1
ATOM 720 N N . ALA A 1 94 ? -3.872 -6.189 -8.317 1.00 97.50 94 ALA A N 1
ATOM 721 C CA . ALA A 1 94 ? -4.005 -6.427 -6.876 1.00 97.50 94 ALA A CA 1
ATOM 722 C C . ALA A 1 94 ? -4.870 -5.362 -6.183 1.00 97.50 94 ALA A C 1
ATOM 724 O O . ALA A 1 94 ? -5.789 -5.720 -5.452 1.00 97.50 94 ALA A O 1
ATOM 725 N N . GLU A 1 95 ? -4.657 -4.082 -6.503 1.00 96.75 95 GLU A N 1
ATOM 726 C CA . GLU A 1 95 ? -5.452 -2.930 -6.037 1.00 96.75 95 GLU A CA 1
ATOM 727 C C . GLU A 1 95 ? -6.964 -3.075 -6.317 1.00 96.75 95 GLU A C 1
ATOM 729 O O . GLU A 1 95 ? -7.788 -2.504 -5.611 1.00 96.75 95 GLU A O 1
ATOM 734 N N . ARG A 1 96 ? -7.351 -3.863 -7.332 1.00 96.44 96 ARG A N 1
ATOM 735 C CA . ARG A 1 96 ? -8.745 -4.047 -7.778 1.00 96.44 96 ARG A CA 1
ATOM 736 C C . ARG A 1 96 ? -9.358 -5.398 -7.388 1.00 96.44 96 ARG A C 1
ATOM 738 O O . ARG A 1 96 ? -10.462 -5.713 -7.838 1.00 96.44 96 ARG A O 1
ATOM 745 N N . LEU A 1 97 ? -8.666 -6.229 -6.605 1.00 96.25 97 LEU A N 1
ATOM 746 C CA . LEU A 1 97 ? -9.210 -7.514 -6.152 1.00 96.25 97 LEU A CA 1
ATOM 747 C C . LEU A 1 97 ? -10.160 -7.318 -4.969 1.00 96.25 97 LEU A C 1
ATOM 749 O O . LEU A 1 97 ? -9.848 -6.638 -4.001 1.00 96.25 97 LEU A O 1
ATOM 753 N N . SER A 1 98 ? -11.313 -7.982 -5.011 1.00 94.88 98 SER A N 1
ATOM 754 C CA . SER A 1 98 ? -12.404 -7.798 -4.043 1.00 94.88 98 SER A CA 1
ATOM 755 C C . SER A 1 98 ? -12.209 -8.508 -2.693 1.00 94.88 98 SER A C 1
ATOM 757 O O . SER A 1 98 ? -13.189 -8.735 -1.987 1.00 94.88 98 SER A O 1
ATOM 759 N N . LYS A 1 99 ? -11.007 -9.001 -2.385 1.00 96.50 99 LYS A N 1
ATOM 760 C CA . LYS A 1 99 ? -10.710 -9.742 -1.152 1.00 96.50 99 LYS A CA 1
ATOM 761 C C . LYS A 1 99 ? -9.370 -9.282 -0.602 1.00 96.50 99 LYS A C 1
ATOM 763 O O . LYS A 1 99 ? -8.368 -9.484 -1.289 1.00 96.50 99 LYS A O 1
ATOM 768 N N . ALA A 1 100 ? -9.355 -8.772 0.627 1.00 96.62 100 ALA A N 1
ATOM 769 C CA . ALA A 1 100 ? -8.155 -8.412 1.384 1.00 96.62 100 ALA A CA 1
ATOM 770 C C . ALA A 1 100 ? -6.996 -9.413 1.207 1.00 96.62 100 ALA A C 1
ATOM 772 O O . ALA A 1 100 ? -5.966 -9.059 0.640 1.00 96.62 100 ALA A O 1
ATOM 773 N N . GLU A 1 101 ? -7.210 -10.690 1.549 1.00 96.38 101 GLU A N 1
ATOM 774 C CA . GLU A 1 101 ? -6.216 -11.776 1.421 1.00 96.38 101 GLU A CA 1
ATOM 775 C C . GLU A 1 101 ? -5.567 -11.857 0.023 1.00 96.38 101 GLU A C 1
ATOM 777 O O . GLU A 1 101 ? -4.389 -12.179 -0.128 1.00 96.38 101 GLU A O 1
ATOM 782 N N . GLN A 1 102 ? -6.344 -11.581 -1.032 1.00 97.44 102 GLN A N 1
ATOM 783 C CA . GLN A 1 102 ? -5.856 -11.611 -2.409 1.00 97.44 102 GLN A CA 1
ATOM 784 C C . GLN A 1 102 ? -5.132 -10.312 -2.782 1.00 97.44 102 GLN A C 1
ATOM 786 O O . GLN A 1 102 ? -4.138 -10.384 -3.506 1.00 97.44 102 GLN A O 1
ATOM 791 N N . ARG A 1 103 ? -5.600 -9.153 -2.289 1.00 97.88 103 ARG A N 1
ATOM 792 C CA . ARG A 1 103 ? -4.908 -7.860 -2.423 1.00 97.88 103 ARG A CA 1
ATOM 793 C C . ARG A 1 103 ? -3.507 -7.957 -1.812 1.00 97.88 103 ARG A C 1
ATOM 795 O O . ARG A 1 103 ? -2.524 -7.748 -2.520 1.00 97.88 103 ARG A O 1
ATOM 802 N N . GLU A 1 104 ? -3.424 -8.391 -0.553 1.00 97.62 104 GLU A N 1
ATOM 803 C CA . GLU A 1 104 ? -2.177 -8.603 0.192 1.00 97.62 104 GLU A CA 1
ATOM 804 C C . GLU A 1 104 ? -1.222 -9.553 -0.546 1.00 97.62 104 GLU A C 1
ATOM 806 O O . GLU A 1 104 ? -0.085 -9.183 -0.845 1.00 97.62 104 GLU A O 1
ATOM 811 N N . TYR A 1 105 ? -1.690 -10.759 -0.896 1.00 97.50 105 TYR A N 1
ATOM 812 C CA . TYR A 1 105 ? -0.862 -11.772 -1.555 1.00 97.50 105 TYR A CA 1
ATOM 813 C C . TYR A 1 105 ? -0.233 -11.261 -2.860 1.00 97.50 105 TYR A C 1
ATOM 815 O O . TYR A 1 105 ? 0.971 -11.418 -3.086 1.00 97.50 105 TYR A O 1
ATOM 823 N N . TRP A 1 106 ? -1.029 -10.625 -3.726 1.00 98.12 106 TRP A N 1
ATOM 824 C CA . TRP A 1 106 ? -0.539 -10.156 -5.021 1.00 98.12 106 TRP A CA 1
ATOM 825 C C . TRP A 1 106 ? 0.299 -8.877 -4.923 1.00 98.12 106 TRP A C 1
ATOM 827 O O . TRP A 1 106 ? 1.275 -8.746 -5.666 1.00 98.12 106 TRP A O 1
ATOM 837 N N . ALA A 1 107 ? -0.001 -7.979 -3.981 1.00 98.12 107 ALA A N 1
ATOM 838 C CA . ALA A 1 107 ? 0.828 -6.809 -3.701 1.00 98.12 107 ALA A CA 1
ATOM 839 C C . ALA A 1 107 ? 2.200 -7.207 -3.123 1.00 98.12 107 ALA A C 1
ATOM 841 O O . ALA A 1 107 ? 3.228 -6.713 -3.592 1.00 98.12 107 ALA A O 1
ATOM 842 N N . GLY A 1 108 ? 2.248 -8.173 -2.198 1.00 97.44 108 GLY A N 1
ATOM 843 C CA . GLY A 1 108 ? 3.499 -8.755 -1.698 1.00 97.44 108 GLY A CA 1
ATOM 844 C C . GLY A 1 108 ? 4.302 -9.470 -2.794 1.00 97.44 108 GLY A C 1
ATOM 845 O O . GLY A 1 108 ? 5.525 -9.319 -2.888 1.00 97.44 108 GLY A O 1
ATOM 846 N N . GLN A 1 109 ? 3.623 -10.183 -3.699 1.00 96.00 109 GLN A N 1
ATOM 847 C CA . GLN A 1 109 ? 4.267 -10.796 -4.863 1.00 96.00 109 GLN A CA 1
ATOM 848 C C . GLN A 1 109 ? 4.866 -9.739 -5.812 1.00 96.00 109 GLN A C 1
ATOM 850 O O . GLN A 1 109 ? 5.976 -9.951 -6.310 1.00 96.00 109 GLN A O 1
ATOM 855 N N . ALA A 1 110 ? 4.202 -8.595 -6.017 1.00 96.62 110 ALA A N 1
ATOM 856 C CA . ALA A 1 110 ? 4.740 -7.463 -6.776 1.00 96.62 110 ALA A CA 1
ATOM 857 C C . ALA A 1 110 ? 5.943 -6.797 -6.073 1.00 96.62 110 ALA A C 1
ATOM 859 O O . ALA A 1 110 ? 6.978 -6.595 -6.717 1.00 96.62 110 ALA A O 1
ATOM 860 N N . ASP A 1 111 ? 5.880 -6.551 -4.753 1.00 97.06 111 ASP A N 1
ATOM 861 C CA . ASP A 1 111 ? 7.016 -6.021 -3.975 1.00 97.06 111 ASP A CA 1
ATOM 862 C C . ASP A 1 111 ? 8.255 -6.909 -4.123 1.00 97.06 111 ASP A C 1
ATOM 864 O O . ASP A 1 111 ? 9.359 -6.397 -4.316 1.00 97.06 111 ASP A O 1
ATOM 868 N N . SER A 1 112 ? 8.081 -8.236 -4.126 1.00 94.50 112 SER A N 1
ATOM 869 C CA . SER A 1 112 ? 9.194 -9.175 -4.301 1.00 94.50 112 SER A CA 1
ATOM 870 C C . SER A 1 112 ? 9.932 -8.987 -5.638 1.00 94.50 112 SER A C 1
ATOM 872 O O . SER A 1 112 ? 11.158 -9.124 -5.690 1.00 94.50 112 SER A O 1
ATOM 874 N N . VAL A 1 113 ? 9.221 -8.618 -6.711 1.00 92.75 113 VAL A N 1
ATOM 875 C CA . VAL A 1 113 ? 9.802 -8.350 -8.038 1.00 92.75 113 VAL A CA 1
ATOM 876 C C . VAL A 1 113 ? 10.482 -6.980 -8.054 1.00 92.75 113 VAL A C 1
ATOM 878 O O . VAL A 1 113 ? 11.643 -6.877 -8.459 1.00 92.75 113 VAL A O 1
ATOM 881 N N . PHE A 1 114 ? 9.834 -5.942 -7.516 1.00 93.25 114 PHE A N 1
ATOM 882 C CA . PHE A 1 114 ? 10.456 -4.625 -7.333 1.00 93.25 114 PHE A CA 1
ATOM 883 C C . PHE A 1 114 ? 11.698 -4.677 -6.422 1.00 93.25 114 PHE A C 1
ATOM 885 O O . PHE A 1 114 ? 12.652 -3.919 -6.606 1.00 93.25 114 PHE A O 1
ATOM 892 N N . ASN A 1 115 ? 11.729 -5.582 -5.441 1.00 91.31 115 ASN A N 1
ATOM 893 C CA . ASN A 1 115 ? 12.881 -5.804 -4.573 1.00 91.31 115 ASN A CA 1
ATOM 894 C C . ASN A 1 115 ? 14.048 -6.459 -5.324 1.00 91.31 115 ASN A C 1
ATOM 896 O O . ASN A 1 115 ? 15.184 -6.021 -5.150 1.00 91.31 115 ASN A O 1
ATOM 900 N N . GLN A 1 116 ? 13.784 -7.436 -6.202 1.00 87.50 116 GLN A N 1
ATOM 901 C CA . GLN A 1 116 ? 14.814 -8.046 -7.057 1.00 87.50 116 GLN A CA 1
ATOM 902 C C . GLN A 1 116 ? 15.498 -7.019 -7.966 1.00 87.50 116 GLN A C 1
ATOM 904 O O . GLN A 1 116 ? 16.712 -7.088 -8.161 1.00 87.50 116 GLN A O 1
ATOM 909 N N . MET A 1 117 ? 14.752 -6.030 -8.472 1.00 85.25 117 MET A N 1
ATOM 910 C CA . MET A 1 117 ? 15.319 -4.978 -9.320 1.00 85.25 117 MET A CA 1
ATOM 911 C C . MET A 1 117 ? 16.437 -4.179 -8.636 1.00 85.25 117 MET A C 1
ATOM 913 O O . MET A 1 117 ? 17.318 -3.690 -9.332 1.00 85.25 117 MET A O 1
ATOM 917 N N . LYS A 1 118 ? 16.472 -4.066 -7.296 1.00 77.94 118 LYS A N 1
ATOM 918 C CA . LYS A 1 118 ? 17.510 -3.298 -6.569 1.00 77.94 118 LYS A CA 1
ATOM 919 C C . LYS A 1 118 ? 18.951 -3.726 -6.884 1.00 77.94 118 LYS A C 1
ATOM 921 O O . LYS A 1 118 ? 19.858 -2.925 -6.670 1.00 77.94 118 LYS A O 1
ATOM 926 N N . MET A 1 119 ? 19.156 -4.957 -7.355 1.00 69.12 119 MET A N 1
ATOM 927 C CA . MET A 1 119 ? 20.477 -5.528 -7.649 1.00 69.12 119 MET A CA 1
ATOM 928 C C . MET A 1 119 ? 20.947 -5.301 -9.097 1.00 69.12 119 MET A C 1
ATOM 930 O O . MET A 1 119 ? 22.096 -5.602 -9.421 1.00 69.12 119 MET A O 1
ATOM 934 N N . GLU A 1 120 ? 20.080 -4.785 -9.970 1.00 74.06 120 GLU A N 1
ATOM 935 C CA . GLU A 1 120 ? 20.388 -4.550 -11.383 1.00 74.06 120 GLU A CA 1
ATOM 936 C C . GLU A 1 120 ? 21.228 -3.274 -11.594 1.00 74.06 120 GLU A C 1
ATOM 938 O O . GL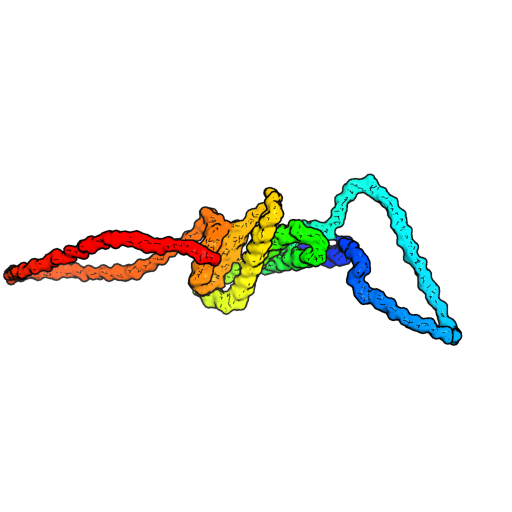U A 1 120 ? 21.208 -2.334 -10.792 1.00 74.06 120 GLU A O 1
ATOM 943 N N . ALA A 1 121 ? 21.974 -3.225 -12.700 1.00 53.94 121 ALA A N 1
ATOM 944 C CA . ALA A 1 121 ? 22.692 -2.018 -13.113 1.00 53.94 121 ALA A CA 1
ATOM 945 C C . ALA A 1 121 ? 21.722 -0.901 -13.572 1.00 53.94 121 ALA A C 1
ATOM 947 O O . ALA A 1 121 ? 20.578 -1.167 -13.933 1.00 53.94 121 ALA A O 1
ATOM 948 N N . ASP A 1 122 ? 22.176 0.358 -13.539 1.00 63.41 122 ASP A N 1
ATOM 949 C CA . ASP A 1 122 ? 21.419 1.578 -13.901 1.00 63.41 122 ASP A CA 1
ATOM 950 C C . ASP A 1 122 ? 20.147 1.896 -13.088 1.00 63.41 122 ASP A C 1
ATOM 952 O O . ASP A 1 122 ? 19.399 2.828 -13.396 1.00 63.41 122 ASP A O 1
ATOM 956 N N . MET A 1 123 ? 19.969 1.246 -11.937 1.00 67.06 123 MET A N 1
ATOM 957 C CA . MET A 1 123 ? 18.863 1.508 -11.005 1.00 67.06 123 MET A CA 1
ATOM 958 C C . MET A 1 123 ? 18.822 2.921 -10.398 1.00 67.06 123 MET A C 1
ATOM 960 O O . MET A 1 123 ? 17.896 3.229 -9.656 1.00 67.06 123 MET A O 1
ATOM 964 N N . ALA A 1 124 ? 19.798 3.796 -10.660 1.00 67.00 124 ALA A N 1
ATOM 965 C CA . ALA A 1 124 ? 19.787 5.172 -10.157 1.00 67.00 124 ALA A CA 1
ATOM 966 C C . ALA A 1 124 ? 18.621 6.002 -10.727 1.00 67.00 124 ALA A C 1
ATOM 968 O O . ALA A 1 124 ? 18.038 6.796 -9.995 1.00 67.00 124 ALA A O 1
ATOM 969 N N . VAL A 1 125 ? 18.256 5.780 -11.996 1.00 68.31 125 VAL A N 1
ATOM 970 C CA . VAL A 1 125 ? 17.168 6.509 -12.675 1.00 68.31 125 VAL A CA 1
ATOM 971 C C . VAL A 1 125 ? 15.794 5.981 -12.250 1.00 68.31 125 VAL A C 1
ATOM 973 O O . VAL A 1 125 ? 14.881 6.758 -11.993 1.00 68.31 125 VAL A O 1
ATOM 976 N N . SER A 1 126 ? 15.646 4.661 -12.109 1.00 78.81 126 SER A N 1
ATOM 977 C CA . SER A 1 126 ? 14.379 4.017 -11.732 1.00 78.81 126 SER A CA 1
ATOM 978 C C . SER A 1 126 ? 14.121 3.968 -10.221 1.00 78.81 126 SER A C 1
ATOM 980 O O . SER A 1 126 ? 13.010 3.637 -9.814 1.00 78.81 126 SER A O 1
ATOM 982 N N . ARG A 1 127 ? 15.102 4.306 -9.367 1.00 85.44 127 ARG A N 1
ATOM 983 C CA . ARG A 1 127 ? 14.998 4.186 -7.897 1.00 85.44 127 ARG A CA 1
ATOM 984 C C . ARG A 1 127 ? 13.771 4.879 -7.312 1.00 85.44 127 ARG A C 1
ATOM 986 O O . ARG A 1 127 ? 13.178 4.347 -6.379 1.00 85.44 127 ARG A O 1
ATOM 993 N N . MET A 1 128 ? 13.408 6.048 -7.840 1.00 86.69 128 MET A N 1
ATOM 994 C CA . MET A 1 128 ? 12.246 6.812 -7.374 1.00 86.69 128 MET A CA 1
ATOM 995 C C . MET A 1 128 ? 10.945 6.080 -7.700 1.00 86.69 128 MET A C 1
ATOM 997 O O . MET A 1 128 ? 10.180 5.789 -6.788 1.00 86.69 128 MET A O 1
ATOM 1001 N N . ALA A 1 129 ? 10.760 5.687 -8.964 1.00 89.38 129 ALA A N 1
ATOM 1002 C CA . ALA A 1 129 ? 9.599 4.922 -9.417 1.00 89.38 129 ALA A CA 1
ATOM 1003 C C . ALA A 1 129 ? 9.477 3.564 -8.702 1.00 89.38 129 ALA A C 1
ATOM 1005 O O . ALA A 1 129 ? 8.384 3.160 -8.324 1.00 89.38 129 ALA A O 1
ATOM 1006 N N . VAL A 1 130 ? 10.597 2.882 -8.440 1.00 91.69 130 VAL A N 1
ATOM 1007 C CA . VAL A 1 130 ? 10.606 1.626 -7.674 1.00 91.69 130 VAL A CA 1
ATOM 1008 C C . VAL A 1 130 ? 10.276 1.851 -6.199 1.00 91.69 130 VAL A C 1
ATOM 1010 O O . VAL A 1 130 ? 9.549 1.048 -5.629 1.00 91.69 130 VAL A O 1
ATOM 1013 N N . ASN A 1 131 ? 10.754 2.925 -5.562 1.00 92.69 131 ASN A N 1
ATOM 1014 C CA . ASN A 1 131 ? 10.322 3.250 -4.199 1.00 92.69 131 ASN A CA 1
ATOM 1015 C C . ASN A 1 131 ? 8.824 3.598 -4.157 1.00 92.69 131 ASN A C 1
ATOM 1017 O O . ASN A 1 131 ? 8.136 3.099 -3.278 1.00 92.69 131 ASN A O 1
ATOM 1021 N N . ALA A 1 132 ? 8.312 4.378 -5.113 1.00 93.56 132 ALA A N 1
ATOM 1022 C CA . ALA A 1 132 ? 6.894 4.731 -5.203 1.00 93.56 132 ALA A CA 1
ATOM 1023 C C . ALA A 1 132 ? 5.995 3.494 -5.380 1.00 93.56 132 ALA A C 1
ATOM 1025 O O . ALA A 1 132 ? 5.078 3.275 -4.590 1.00 93.56 132 ALA A O 1
ATOM 1026 N N . ALA A 1 133 ? 6.317 2.631 -6.350 1.00 95.19 133 ALA A N 1
ATOM 1027 C CA . ALA A 1 133 ? 5.569 1.402 -6.608 1.00 95.19 133 ALA A CA 1
ATOM 1028 C C . ALA A 1 133 ? 5.614 0.429 -5.417 1.00 95.19 133 ALA A C 1
ATOM 1030 O O . ALA A 1 133 ? 4.613 -0.203 -5.094 1.00 95.19 133 ALA A O 1
ATOM 1031 N N . ARG A 1 134 ? 6.744 0.355 -4.701 1.00 96.50 134 ARG A N 1
ATOM 1032 C CA . ARG A 1 134 ? 6.830 -0.409 -3.448 1.00 96.50 134 ARG A CA 1
ATOM 1033 C C . ARG A 1 134 ? 6.022 0.208 -2.314 1.00 96.50 134 ARG A C 1
ATOM 1035 O O . ARG A 1 134 ? 5.428 -0.541 -1.551 1.00 96.50 134 ARG A O 1
ATOM 1042 N N . GLY A 1 135 ? 5.967 1.536 -2.217 1.00 97.19 135 GLY A N 1
ATOM 1043 C CA . GLY A 1 135 ? 5.069 2.227 -1.291 1.00 97.19 135 GLY A CA 1
ATOM 1044 C C . GLY A 1 135 ? 3.622 1.797 -1.512 1.00 97.19 135 GLY A C 1
ATOM 1045 O O . GLY A 1 135 ? 2.982 1.348 -0.570 1.00 97.19 135 GLY A O 1
ATOM 1046 N N . ARG A 1 136 ? 3.164 1.782 -2.771 1.00 97.81 136 ARG A N 1
ATOM 1047 C CA . ARG A 1 136 ? 1.841 1.258 -3.152 1.00 97.81 136 ARG A CA 1
ATOM 1048 C C . ARG A 1 136 ? 1.650 -0.223 -2.815 1.00 97.81 136 ARG A C 1
ATOM 1050 O O . ARG A 1 136 ? 0.616 -0.573 -2.262 1.00 97.81 136 ARG A O 1
ATOM 1057 N N . CYS A 1 137 ? 2.637 -1.093 -3.063 1.00 98.44 137 CYS A N 1
ATOM 1058 C CA . CYS A 1 137 ? 2.550 -2.494 -2.624 1.00 98.44 137 CYS A CA 1
ATOM 1059 C C . CYS A 1 137 ? 2.308 -2.611 -1.110 1.00 98.44 137 CYS A C 1
ATOM 1061 O O . CYS A 1 137 ? 1.453 -3.383 -0.686 1.00 98.44 137 CYS A O 1
ATOM 1063 N N . TRP A 1 138 ? 3.052 -1.854 -0.301 1.00 98.50 138 TRP A N 1
ATOM 1064 C CA . TRP A 1 138 ? 2.927 -1.894 1.158 1.00 98.50 138 TRP A CA 1
ATOM 1065 C C . TRP A 1 138 ? 1.667 -1.199 1.680 1.00 98.50 138 TRP A C 1
ATOM 1067 O O . TRP A 1 138 ? 1.126 -1.645 2.688 1.00 98.50 138 TRP A O 1
ATOM 1077 N N . LEU A 1 139 ? 1.159 -0.188 0.971 1.00 98.44 139 LEU A N 1
ATOM 1078 C CA . LEU A 1 139 ? -0.131 0.442 1.250 1.00 98.44 139 LEU A CA 1
ATOM 1079 C C . LEU A 1 139 ? -1.266 -0.582 1.099 1.00 98.44 139 LEU A C 1
ATOM 1081 O O . LEU A 1 139 ? -1.973 -0.852 2.063 1.00 98.44 139 LEU A O 1
ATOM 1085 N N . VAL A 1 140 ? -1.328 -1.273 -0.045 1.00 98.44 140 VAL A N 1
ATOM 1086 C CA . VAL A 1 140 ? -2.321 -2.332 -0.310 1.00 98.44 140 VAL A CA 1
ATOM 1087 C C . VAL A 1 140 ? -2.227 -3.488 0.699 1.00 98.44 140 VAL A C 1
ATOM 1089 O O . VAL A 1 140 ? -3.252 -4.039 1.095 1.00 98.44 140 VAL A O 1
ATOM 1092 N N . VAL A 1 141 ? -1.017 -3.862 1.134 1.00 98.44 141 VAL A N 1
ATOM 1093 C CA . VAL A 1 141 ? -0.810 -4.861 2.205 1.00 98.44 141 VAL A CA 1
ATOM 1094 C C . VAL A 1 141 ? -1.332 -4.350 3.553 1.00 98.44 141 VAL A C 1
ATOM 1096 O O . VAL A 1 141 ? -2.029 -5.085 4.249 1.00 98.44 141 VAL A O 1
ATOM 1099 N N . GLY A 1 142 ? -1.018 -3.105 3.920 1.00 98.12 142 GLY A N 1
ATOM 1100 C CA . GLY A 1 142 ? -1.460 -2.482 5.168 1.00 98.12 142 GLY A CA 1
ATOM 1101 C C . GLY A 1 142 ? -2.980 -2.337 5.250 1.00 98.12 142 GLY A C 1
ATOM 1102 O O . GLY A 1 142 ? -3.581 -2.772 6.227 1.00 98.12 142 GLY A O 1
ATOM 1103 N N . GLU A 1 143 ? -3.609 -1.811 4.199 1.00 98.06 143 GLU A N 1
ATOM 1104 C CA . GLU A 1 143 ? -5.067 -1.669 4.079 1.00 98.06 143 GLU A CA 1
ATOM 1105 C C . GLU A 1 143 ? -5.805 -3.008 4.103 1.00 98.06 143 GLU A C 1
ATOM 1107 O O . GLU A 1 143 ? -6.816 -3.144 4.785 1.00 98.06 143 GLU A O 1
ATOM 1112 N N . ALA A 1 144 ? -5.307 -4.018 3.381 1.00 97.81 144 ALA A N 1
ATOM 1113 C CA . ALA A 1 144 ? -5.917 -5.346 3.384 1.00 97.81 144 ALA A CA 1
ATOM 1114 C C . ALA A 1 144 ? -5.954 -5.953 4.798 1.00 97.81 144 ALA A C 1
ATOM 1116 O O . ALA A 1 144 ? -6.911 -6.636 5.154 1.00 97.81 144 ALA A O 1
ATOM 1117 N N . ARG A 1 145 ? -4.934 -5.672 5.618 1.00 96.88 145 ARG A N 1
ATOM 1118 C CA . ARG A 1 145 ? -4.887 -6.067 7.033 1.00 96.88 145 ARG A CA 1
ATOM 1119 C C . ARG A 1 145 ? -5.748 -5.159 7.920 1.00 96.88 145 ARG A C 1
ATOM 1121 O O . ARG A 1 145 ? -6.300 -5.638 8.904 1.00 96.88 145 ARG A O 1
ATOM 1128 N N . ALA A 1 146 ? -5.885 -3.878 7.572 1.00 97.12 146 ALA A N 1
ATOM 1129 C CA . ALA A 1 146 ? -6.731 -2.912 8.273 1.00 97.12 146 ALA A CA 1
ATOM 1130 C C . ALA A 1 146 ? -8.237 -3.204 8.132 1.00 97.12 146 ALA A C 1
ATOM 1132 O O . ALA A 1 146 ? -8.971 -3.011 9.095 1.00 97.12 146 ALA A O 1
ATOM 1133 N N . GLU A 1 147 ? -8.683 -3.721 6.982 1.00 95.88 147 GLU A N 1
ATOM 1134 C CA . GLU A 1 147 ? -10.101 -3.876 6.605 1.00 95.88 147 GLU A CA 1
ATOM 1135 C C . GLU A 1 147 ? -10.968 -4.596 7.670 1.00 95.88 147 GLU A C 1
ATOM 1137 O O . GLU A 1 147 ? -12.046 -4.113 8.022 1.00 95.88 147 GLU A O 1
ATOM 1142 N N . ASP A 1 148 ? -10.504 -5.717 8.245 1.00 94.50 148 ASP A N 1
ATOM 1143 C CA . ASP A 1 148 ? -11.236 -6.408 9.331 1.00 94.50 148 ASP A CA 1
ATOM 1144 C C . ASP A 1 148 ? -11.114 -5.684 10.683 1.00 94.50 148 ASP A C 1
ATOM 1146 O O . ASP A 1 148 ? -12.055 -5.680 11.478 1.00 94.50 148 ASP A O 1
ATOM 1150 N N . LEU A 1 149 ? -9.975 -5.034 10.943 1.00 96.88 149 LEU A N 1
ATOM 1151 C CA . LEU A 1 149 ? -9.725 -4.299 12.185 1.00 96.88 149 LEU A CA 1
ATOM 1152 C C . LEU A 1 149 ? -10.653 -3.086 12.289 1.00 96.88 149 LEU A C 1
ATOM 1154 O O . LEU A 1 149 ? -11.302 -2.905 13.317 1.00 96.88 149 LEU A O 1
ATOM 1158 N N . GLU A 1 150 ? -10.778 -2.301 11.219 1.00 94.75 150 GLU A N 1
ATOM 1159 C CA . GLU A 1 150 ? -11.687 -1.153 11.139 1.00 94.75 150 GLU A CA 1
ATOM 1160 C C . GLU A 1 150 ? -13.142 -1.603 11.330 1.00 94.75 150 GLU A C 1
ATOM 1162 O O . GLU A 1 150 ? -13.827 -1.113 12.230 1.00 94.75 150 GLU A O 1
ATOM 1167 N N . GLY A 1 151 ? -13.571 -2.661 10.631 1.00 94.38 151 GLY A N 1
ATOM 1168 C CA . GLY A 1 151 ? -14.896 -3.259 10.817 1.00 94.38 151 GLY A CA 1
ATOM 1169 C C . GLY A 1 151 ? -15.149 -3.863 12.210 1.00 94.38 151 GLY A C 1
ATOM 1170 O O . GLY A 1 151 ? -16.290 -4.206 12.532 1.00 94.38 151 GLY A O 1
ATOM 1171 N N . ARG A 1 152 ? -14.126 -4.037 13.057 1.00 95.62 152 ARG A N 1
ATOM 1172 C CA . ARG A 1 152 ? -14.251 -4.429 14.477 1.00 95.62 152 ARG A CA 1
ATOM 1173 C C . ARG A 1 152 ? -14.221 -3.218 15.412 1.00 95.62 152 ARG A C 1
ATOM 1175 O O . ARG A 1 152 ? -14.986 -3.184 16.377 1.00 95.62 152 ARG A O 1
ATOM 1182 N N . LEU A 1 153 ? -13.437 -2.191 15.089 1.00 95.56 153 LEU A N 1
ATOM 1183 C CA . LEU A 1 153 ? -13.452 -0.894 15.772 1.00 95.56 153 LEU A CA 1
ATOM 1184 C C . LEU A 1 153 ? -14.823 -0.213 15.660 1.00 95.56 153 LEU A C 1
ATOM 1186 O O . LEU A 1 153 ? -15.339 0.259 16.671 1.00 95.56 153 LEU A O 1
ATOM 1190 N N . GLU A 1 154 ? -15.473 -0.276 14.494 1.00 94.62 154 GLU A N 1
ATOM 1191 C CA . GLU A 1 154 ? -16.858 0.185 14.284 1.00 94.62 154 GLU A CA 1
ATOM 1192 C C . GLU A 1 154 ? -17.878 -0.492 15.219 1.00 94.62 154 GLU A C 1
ATOM 1194 O O . GLU A 1 154 ? -18.890 0.102 15.591 1.00 94.62 154 GLU A O 1
ATOM 1199 N N . LYS A 1 155 ? -17.614 -1.738 15.639 1.00 96.00 155 LYS A N 1
ATOM 1200 C CA . LYS A 1 155 ? -18.448 -2.489 16.598 1.00 96.00 155 LYS A CA 1
ATOM 1201 C C . LYS A 1 155 ? -18.128 -2.150 18.061 1.00 96.00 155 LYS A C 1
ATOM 1203 O O . LYS A 1 155 ? -18.787 -2.671 18.960 1.00 96.00 155 LYS A O 1
ATOM 1208 N N . GLY A 1 156 ? -17.127 -1.302 18.307 1.00 95.56 156 GLY A N 1
ATOM 1209 C CA . GLY A 1 156 ? -16.635 -0.935 19.634 1.00 95.56 156 GLY A CA 1
ATOM 1210 C C . GLY A 1 156 ? -15.572 -1.876 20.214 1.00 95.56 156 GLY A C 1
ATOM 1211 O O . GLY A 1 156 ? -15.258 -1.761 21.398 1.00 95.56 156 GLY A O 1
ATOM 1212 N N . GLU A 1 157 ? -14.993 -2.795 19.430 1.00 96.12 157 GLU A N 1
ATOM 1213 C CA . GLU A 1 157 ? -13.947 -3.725 19.896 1.00 96.12 157 GLU A CA 1
ATOM 1214 C C . GLU A 1 157 ? -12.560 -3.053 19.992 1.00 96.12 157 GLU A C 1
ATOM 1216 O O . GLU A 1 157 ? -11.605 -3.476 19.349 1.00 96.12 157 GLU A O 1
ATOM 1221 N N . VAL A 1 158 ? -12.415 -2.008 20.815 1.00 95.00 158 VAL A N 1
ATOM 1222 C CA . VAL A 1 158 ? -11.162 -1.222 20.943 1.00 95.00 158 VAL A CA 1
ATOM 1223 C C . VAL A 1 158 ? -9.946 -2.082 21.338 1.00 95.00 158 VAL A C 1
ATOM 1225 O O . VAL A 1 158 ? -8.814 -1.768 20.973 1.00 95.00 158 VAL A O 1
ATOM 1228 N N . GLU A 1 159 ? -10.166 -3.209 22.023 1.00 95.56 159 GLU A N 1
ATOM 1229 C CA . GLU A 1 159 ? -9.116 -4.180 22.375 1.00 95.56 159 GLU A CA 1
ATOM 1230 C C . GLU A 1 159 ? -8.365 -4.734 21.148 1.00 95.56 159 GLU A C 1
ATOM 1232 O O . GLU A 1 159 ? -7.208 -5.140 21.274 1.00 95.56 159 GLU A O 1
ATOM 1237 N N . VAL A 1 160 ? -8.967 -4.692 19.949 1.00 96.81 160 VAL A N 1
ATOM 1238 C CA . VAL A 1 160 ? -8.333 -5.156 18.705 1.00 96.81 160 VAL A CA 1
ATOM 1239 C C . VAL A 1 160 ? -7.059 -4.380 18.353 1.00 96.81 160 VAL A C 1
ATOM 1241 O O . VAL A 1 160 ? -6.155 -4.944 17.748 1.00 96.81 160 VAL A O 1
ATOM 1244 N N . LEU A 1 161 ? -6.906 -3.127 18.803 1.00 96.25 161 LEU A N 1
ATOM 1245 C CA . LEU A 1 161 ? -5.691 -2.335 18.555 1.00 96.25 161 LEU A CA 1
ATOM 1246 C C . LEU A 1 161 ? -4.423 -2.956 19.172 1.00 96.25 161 LEU A C 1
ATOM 1248 O O . LEU A 1 161 ? -3.311 -2.643 18.737 1.00 96.25 161 LEU A O 1
ATOM 1252 N N . MET A 1 162 ? -4.589 -3.821 20.178 1.00 96.44 162 MET A N 1
ATOM 1253 C CA . MET A 1 162 ? -3.515 -4.547 20.866 1.00 96.44 162 MET A CA 1
ATOM 1254 C C . MET A 1 162 ? -3.246 -5.938 20.272 1.00 96.44 162 MET A C 1
ATOM 1256 O O . MET A 1 162 ? -2.432 -6.683 20.818 1.00 96.44 162 MET A O 1
ATOM 1260 N N . SER A 1 163 ? -3.943 -6.321 19.197 1.00 97.38 163 SER A N 1
ATOM 1261 C CA . SER A 1 163 ? -3.765 -7.622 18.556 1.00 97.38 163 SER A CA 1
ATOM 1262 C C . SER A 1 163 ? -2.499 -7.671 17.687 1.00 97.38 163 SER A C 1
ATOM 1264 O O . SER A 1 163 ? -1.952 -6.637 17.290 1.00 97.38 163 SER A O 1
ATOM 1266 N N . ALA A 1 164 ? -2.035 -8.886 17.381 1.00 97.50 164 ALA A N 1
ATOM 1267 C CA . ALA A 1 164 ? -0.893 -9.094 16.489 1.00 97.50 164 ALA A CA 1
ATOM 1268 C C . ALA A 1 164 ? -1.221 -8.650 15.054 1.00 97.50 164 ALA A C 1
ATOM 1270 O O . ALA A 1 164 ? -0.396 -8.043 14.382 1.00 97.50 164 ALA A O 1
ATOM 1271 N N . GLU A 1 165 ? -2.462 -8.867 14.621 1.00 96.12 165 GLU A N 1
ATOM 1272 C CA . GLU A 1 165 ? -2.989 -8.436 13.326 1.00 96.12 165 GLU A CA 1
ATOM 1273 C C . GLU A 1 165 ? -2.945 -6.901 13.187 1.00 96.12 165 GLU A C 1
ATOM 1275 O O . GLU A 1 165 ? -2.554 -6.383 12.140 1.00 96.12 165 GLU A O 1
ATOM 1280 N N . ALA A 1 166 ? -3.250 -6.160 14.260 1.00 97.38 166 ALA A N 1
ATOM 1281 C CA . ALA A 1 166 ? -3.105 -4.705 14.287 1.00 97.38 166 ALA A CA 1
ATOM 1282 C C . ALA A 1 166 ? -1.639 -4.241 14.273 1.00 97.38 166 ALA A C 1
ATOM 1284 O O . ALA A 1 166 ? -1.334 -3.197 13.698 1.00 97.38 166 ALA A O 1
ATOM 1285 N N . GLU A 1 167 ? -0.710 -4.994 14.867 1.00 98.00 167 GLU A N 1
ATOM 1286 C CA . GLU A 1 167 ? 0.727 -4.718 14.739 1.00 98.00 167 GLU A CA 1
ATOM 1287 C C . GLU A 1 167 ? 1.220 -4.951 13.301 1.00 98.00 167 GLU A C 1
ATOM 1289 O O . GLU A 1 167 ? 1.866 -4.073 12.729 1.00 98.00 167 GLU A O 1
ATOM 1294 N N . GLU A 1 168 ? 0.816 -6.059 12.678 1.00 97.62 168 GLU A N 1
ATOM 1295 C CA . GLU A 1 168 ? 1.121 -6.403 11.285 1.00 97.62 168 GLU A CA 1
ATOM 1296 C C . GLU A 1 168 ? 0.541 -5.412 10.259 1.00 97.62 168 GLU A C 1
ATOM 1298 O O . GLU A 1 168 ? 1.172 -5.147 9.227 1.00 97.62 168 GLU A O 1
ATOM 1303 N N . ALA A 1 169 ? -0.642 -4.848 10.519 1.00 98.12 169 ALA A N 1
ATOM 1304 C CA . ALA A 1 169 ? -1.227 -3.783 9.704 1.00 98.12 169 ALA A CA 1
ATOM 1305 C C . ALA A 1 169 ? -0.428 -2.473 9.832 1.00 98.12 169 ALA A C 1
ATOM 1307 O O . ALA A 1 169 ? -0.047 -1.871 8.823 1.00 98.12 169 ALA A O 1
ATOM 1308 N N . ARG A 1 170 ? -0.097 -2.064 11.068 1.00 98.44 170 ARG A N 1
ATOM 1309 C CA . ARG A 1 170 ? 0.725 -0.871 11.334 1.00 98.44 170 ARG A CA 1
ATOM 1310 C C . ARG A 1 170 ? 2.124 -0.975 10.726 1.00 98.44 170 ARG A C 1
ATOM 1312 O O . ARG A 1 170 ? 2.609 0.020 10.192 1.00 98.44 170 ARG A O 1
ATOM 1319 N N . GLU A 1 171 ? 2.765 -2.146 10.767 1.00 98.38 171 GLU A N 1
ATOM 1320 C CA . GLU A 1 171 ? 4.062 -2.366 10.111 1.00 98.38 171 GLU A CA 1
ATOM 1321 C C . GLU A 1 171 ? 3.956 -2.159 8.593 1.00 98.38 171 GLU A C 1
ATOM 1323 O O . GLU A 1 171 ? 4.778 -1.446 8.012 1.00 98.38 171 GLU A O 1
ATOM 1328 N N . GLY A 1 172 ? 2.915 -2.708 7.956 1.00 97.94 172 GLY A N 1
ATOM 1329 C CA . GLY A 1 172 ? 2.682 -2.535 6.521 1.00 97.94 172 GLY A CA 1
ATOM 1330 C C . GLY A 1 172 ? 2.512 -1.066 6.116 1.00 97.94 172 GLY A C 1
ATOM 1331 O O . GLY A 1 172 ? 3.196 -0.586 5.210 1.00 97.94 172 GLY A O 1
ATOM 1332 N N . LEU A 1 173 ? 1.680 -0.323 6.849 1.00 98.50 173 LEU A N 1
ATOM 1333 C CA . LEU A 1 173 ? 1.446 1.108 6.617 1.00 98.50 173 LEU A CA 1
ATOM 1334 C C . LEU A 1 173 ? 2.707 1.954 6.879 1.00 98.50 173 LEU A C 1
ATOM 1336 O O . LEU A 1 173 ? 3.060 2.815 6.071 1.00 98.50 173 LEU A O 1
ATOM 1340 N N . ALA A 1 174 ? 3.456 1.669 7.950 1.00 98.38 174 ALA A N 1
ATOM 1341 C CA . ALA A 1 174 ? 4.728 2.338 8.235 1.00 98.38 174 ALA A CA 1
ATOM 1342 C C . ALA A 1 174 ? 5.780 2.084 7.138 1.00 98.38 174 ALA A C 1
ATOM 1344 O O . ALA A 1 174 ? 6.525 2.994 6.756 1.00 98.38 174 ALA A O 1
ATOM 1345 N N . MET A 1 175 ? 5.819 0.870 6.580 1.00 98.25 175 MET A N 1
ATOM 1346 C CA . MET A 1 175 ? 6.661 0.535 5.431 1.00 98.25 175 MET A CA 1
ATOM 1347 C C . MET A 1 175 ? 6.242 1.296 4.165 1.00 98.25 175 MET A C 1
ATOM 1349 O O . MET A 1 175 ? 7.119 1.787 3.447 1.00 98.25 175 MET A O 1
ATOM 1353 N N . ALA A 1 176 ? 4.937 1.458 3.916 1.00 98.19 176 ALA A N 1
ATOM 1354 C CA . ALA A 1 176 ? 4.411 2.258 2.808 1.00 98.19 176 ALA A CA 1
ATOM 1355 C C . ALA A 1 176 ? 4.872 3.723 2.901 1.00 98.19 176 ALA A C 1
ATOM 1357 O O . ALA A 1 176 ? 5.522 4.229 1.980 1.00 98.19 176 ALA A O 1
ATOM 1358 N N . ILE A 1 177 ? 4.648 4.357 4.058 1.00 97.44 177 ILE A N 1
ATOM 1359 C CA . ILE A 1 177 ? 5.082 5.727 4.377 1.00 97.44 177 ILE A CA 1
ATOM 1360 C C . ILE A 1 177 ? 6.591 5.886 4.139 1.00 97.44 177 ILE A C 1
ATOM 1362 O O . ILE A 1 177 ? 7.015 6.756 3.376 1.00 97.44 177 ILE A O 1
ATOM 1366 N N . ALA A 1 178 ? 7.415 4.990 4.693 1.00 97.00 178 ALA A N 1
ATOM 1367 C CA . ALA A 1 178 ? 8.871 5.038 4.540 1.00 97.00 178 ALA A CA 1
ATOM 1368 C C . ALA A 1 178 ? 9.354 4.841 3.085 1.00 97.00 178 ALA A C 1
ATOM 1370 O O . ALA A 1 178 ? 10.476 5.229 2.735 1.00 97.00 178 ALA A O 1
ATOM 1371 N N . PHE A 1 179 ? 8.554 4.212 2.219 1.00 95.94 179 PHE A N 1
ATOM 1372 C CA . PHE A 1 179 ? 8.824 4.121 0.784 1.00 95.94 179 PHE A CA 1
ATOM 1373 C C . PHE A 1 179 ? 8.400 5.385 0.026 1.00 95.94 179 PHE A C 1
ATOM 1375 O O . PHE A 1 179 ? 9.196 5.876 -0.782 1.00 95.94 179 PHE A O 1
ATOM 1382 N N . PHE A 1 180 ? 7.225 5.950 0.322 1.00 95.00 180 PHE A N 1
ATOM 1383 C CA . PHE A 1 180 ? 6.762 7.215 -0.258 1.00 95.00 180 PHE A CA 1
ATOM 1384 C C . PHE A 1 180 ? 7.682 8.385 0.112 1.00 95.00 180 PHE A C 1
ATOM 1386 O O . PHE A 1 180 ? 8.130 9.112 -0.775 1.00 95.00 180 PHE A O 1
ATOM 1393 N N . GLU A 1 181 ? 8.083 8.511 1.379 1.00 93.69 181 GLU A N 1
ATOM 1394 C CA . GLU A 1 181 ? 9.077 9.495 1.831 1.00 93.69 181 GLU A CA 1
ATOM 1395 C C . GLU A 1 181 ? 10.399 9.373 1.063 1.00 93.69 181 GLU A C 1
ATOM 1397 O O . GLU A 1 181 ? 10.970 10.368 0.615 1.00 93.69 181 GLU A O 1
ATOM 1402 N N . ARG A 1 182 ? 10.885 8.142 0.849 1.00 91.56 182 ARG A N 1
ATOM 1403 C CA . ARG A 1 182 ? 12.129 7.887 0.107 1.00 91.56 182 ARG A CA 1
ATOM 1404 C C . ARG A 1 182 ? 11.996 8.196 -1.387 1.00 91.56 182 ARG A C 1
ATOM 1406 O O . ARG A 1 182 ? 12.991 8.547 -2.023 1.00 91.56 182 ARG A O 1
ATOM 1413 N N . ALA A 1 183 ? 10.798 8.068 -1.954 1.00 89.56 183 ALA A N 1
ATOM 1414 C CA . ALA A 1 183 ? 10.502 8.497 -3.316 1.00 89.56 183 ALA A CA 1
ATOM 1415 C C . ALA A 1 183 ? 10.436 10.035 -3.421 1.00 89.56 183 ALA A C 1
ATOM 1417 O O . ALA A 1 183 ? 11.094 10.596 -4.298 1.00 89.56 183 ALA A O 1
ATOM 1418 N N . LYS A 1 184 ? 9.752 10.719 -2.486 1.00 86.94 184 LYS A N 1
ATOM 1419 C CA . LYS A 1 184 ? 9.676 12.194 -2.402 1.00 86.94 184 LYS A CA 1
ATOM 1420 C C . LYS A 1 184 ? 11.057 12.825 -2.161 1.00 86.94 184 LYS A C 1
ATOM 1422 O O . LYS A 1 184 ? 11.487 13.678 -2.931 1.00 86.94 184 LYS A O 1
ATOM 1427 N N . GLY A 1 185 ? 11.813 12.365 -1.162 1.00 76.06 185 GLY A N 1
ATOM 1428 C CA . GLY A 1 185 ? 13.128 12.924 -0.806 1.00 76.06 185 GLY A CA 1
ATOM 1429 C C . GLY A 1 185 ? 14.205 12.778 -1.893 1.00 76.06 185 GLY A C 1
ATOM 1430 O O . GLY A 1 185 ? 15.131 13.586 -1.975 1.00 76.06 185 GLY A O 1
ATOM 1431 N N . SER A 1 186 ? 14.066 11.786 -2.778 1.00 61.66 186 SER A N 1
ATOM 1432 C CA . SER A 1 186 ? 14.963 11.593 -3.924 1.00 61.66 186 SER A CA 1
ATOM 1433 C C . SER A 1 186 ? 14.682 12.553 -5.096 1.00 61.66 186 SER A C 1
ATOM 1435 O O . SER A 1 186 ? 15.504 12.630 -6.011 1.00 61.66 186 SER A O 1
ATOM 1437 N N . ALA A 1 187 ? 13.573 13.306 -5.074 1.00 53.66 187 ALA A N 1
ATOM 1438 C CA . ALA A 1 187 ? 13.144 14.205 -6.155 1.00 53.66 187 ALA A CA 1
ATOM 1439 C C . ALA A 1 187 ? 13.985 15.492 -6.294 1.00 53.66 187 ALA A C 1
ATOM 1441 O O . ALA A 1 187 ? 13.815 16.258 -7.241 1.00 53.66 187 ALA A O 1
ATOM 1442 N N . THR A 1 188 ? 14.955 15.723 -5.402 1.00 49.34 188 THR A N 1
ATOM 1443 C CA . THR A 1 188 ? 15.928 16.827 -5.520 1.00 49.34 188 THR A CA 1
ATOM 1444 C C . THR A 1 188 ? 16.841 16.710 -6.756 1.00 49.34 188 THR A C 1
ATOM 1446 O O . THR A 1 188 ? 17.521 17.670 -7.121 1.00 49.34 188 THR A O 1
ATOM 1449 N N . ALA A 1 189 ? 16.822 15.573 -7.460 1.00 47.09 189 ALA A N 1
ATOM 1450 C CA . ALA A 1 189 ? 17.536 15.342 -8.713 1.00 47.09 189 ALA A CA 1
ATOM 1451 C C . ALA A 1 189 ? 16.659 15.578 -9.968 1.00 47.09 189 ALA A C 1
ATOM 1453 O O . ALA A 1 189 ? 16.349 14.635 -10.686 1.00 47.09 189 ALA A O 1
ATOM 1454 N N . LYS A 1 190 ? 16.360 16.854 -10.268 1.00 43.00 190 LYS A N 1
ATOM 1455 C CA . LYS A 1 190 ? 15.703 17.370 -11.499 1.00 43.00 190 LYS A CA 1
ATOM 1456 C C . LYS A 1 190 ? 14.334 16.759 -11.852 1.00 43.00 190 LYS A C 1
ATOM 1458 O O . LYS A 1 190 ? 14.255 15.672 -12.415 1.00 43.00 190 LYS A O 1
ATOM 1463 N N . CYS A 1 191 ? 13.280 17.563 -11.699 1.00 40.03 191 CYS A N 1
ATOM 1464 C CA . CYS A 1 191 ? 11.929 17.253 -12.168 1.00 40.03 191 CYS A CA 1
ATOM 1465 C C . CYS A 1 191 ? 11.895 16.765 -13.629 1.00 40.03 191 CYS A C 1
ATOM 1467 O O . CYS A 1 191 ? 12.176 17.525 -14.559 1.00 40.03 191 CYS A O 1
ATOM 1469 N N . THR A 1 192 ? 11.446 15.530 -13.825 1.00 43.69 192 THR A N 1
ATOM 1470 C CA . THR A 1 192 ? 10.740 15.102 -15.037 1.00 43.69 192 THR A CA 1
ATOM 1471 C C . THR A 1 192 ? 9.244 15.148 -14.741 1.00 43.69 192 THR A C 1
ATOM 1473 O O . THR A 1 192 ? 8.819 14.654 -13.701 1.00 43.69 192 THR A O 1
ATOM 1476 N N . ALA A 1 193 ? 8.445 15.740 -15.632 1.00 44.59 193 ALA A N 1
ATOM 1477 C CA . ALA A 1 193 ? 7.032 16.075 -15.393 1.00 44.59 193 ALA A CA 1
ATOM 1478 C C . ALA A 1 193 ? 6.055 14.871 -15.367 1.00 44.59 193 ALA A C 1
ATOM 1480 O O . ALA A 1 193 ? 4.861 15.044 -15.575 1.00 44.59 193 ALA A O 1
ATOM 1481 N N . GLU A 1 194 ? 6.568 13.665 -15.124 1.00 50.19 194 GLU A N 1
ATOM 1482 C CA . GLU A 1 194 ? 5.823 12.398 -15.039 1.00 50.19 194 GLU A CA 1
ATOM 1483 C C . GLU A 1 194 ? 5.924 11.772 -13.633 1.00 50.19 194 GLU A C 1
ATOM 1485 O O . GLU A 1 194 ? 5.634 10.593 -13.445 1.00 50.19 194 GLU A O 1
ATOM 1490 N N . GLN A 1 195 ? 6.382 12.533 -12.632 1.00 60.47 195 GLN A N 1
ATOM 1491 C CA . GLN A 1 195 ? 6.404 12.062 -11.252 1.00 60.47 195 GLN A CA 1
ATOM 1492 C C . GLN A 1 195 ? 4.975 12.059 -10.692 1.00 60.47 195 GLN A C 1
ATOM 1494 O O . GLN A 1 195 ? 4.407 13.120 -10.446 1.00 60.47 195 GLN A O 1
ATOM 1499 N N . GLU A 1 196 ? 4.417 10.856 -10.528 1.00 69.81 196 GLU A N 1
ATOM 1500 C CA . GLU A 1 196 ? 3.140 10.589 -9.852 1.00 69.81 196 GLU A CA 1
ATOM 1501 C C . GLU A 1 196 ? 3.126 11.305 -8.490 1.00 69.81 196 GLU A C 1
ATOM 1503 O O . GLU A 1 196 ? 4.090 11.192 -7.725 1.00 69.81 196 GLU A O 1
ATOM 1508 N N . ASP A 1 197 ? 2.079 12.088 -8.209 1.00 84.44 197 ASP A N 1
ATOM 1509 C CA . ASP A 1 197 ? 1.969 12.779 -6.925 1.00 84.44 197 ASP A CA 1
ATOM 1510 C C . ASP A 1 197 ? 1.630 11.759 -5.836 1.00 84.44 197 ASP A C 1
ATOM 1512 O O . ASP A 1 197 ? 0.548 11.178 -5.805 1.00 84.44 197 ASP A O 1
ATOM 1516 N N . LEU A 1 198 ? 2.600 11.518 -4.957 1.00 91.12 198 LEU A N 1
ATOM 1517 C CA . LEU A 1 198 ? 2.498 10.541 -3.874 1.00 91.12 198 LEU A CA 1
ATOM 1518 C C . LEU A 1 198 ? 1.862 11.132 -2.614 1.00 91.12 198 LEU A C 1
ATOM 1520 O O . LEU A 1 198 ? 1.707 10.421 -1.630 1.00 91.12 198 LEU A O 1
ATOM 1524 N N . SER A 1 199 ? 1.547 12.427 -2.613 1.00 91.38 199 SER A N 1
ATOM 1525 C CA . SER A 1 199 ? 0.972 13.131 -1.466 1.00 91.38 199 SER A CA 1
ATOM 1526 C C . SER A 1 199 ? -0.407 12.586 -1.044 1.00 91.38 199 SER A C 1
ATOM 1528 O O . SER A 1 199 ? -0.540 12.291 0.143 1.00 91.38 199 SER A O 1
ATOM 1530 N N . PRO A 1 200 ? -1.379 12.310 -1.947 1.00 93.19 200 PRO A N 1
ATOM 1531 C CA . PRO A 1 200 ? -2.631 11.645 -1.560 1.00 93.19 200 PRO A CA 1
ATOM 1532 C C . PRO A 1 200 ? -2.413 10.235 -0.985 1.00 93.19 200 PRO A C 1
ATOM 1534 O O . PRO A 1 200 ? -2.932 9.935 0.083 1.00 93.19 200 PRO A O 1
ATOM 1537 N N . LEU A 1 201 ? -1.578 9.402 -1.621 1.00 94.50 201 LEU A N 1
ATOM 1538 C CA . LEU A 1 201 ? -1.274 8.036 -1.151 1.00 94.50 201 LEU A CA 1
ATOM 1539 C C . LEU A 1 201 ? -0.545 8.023 0.207 1.00 94.50 201 LEU A C 1
ATOM 1541 O O . LEU A 1 201 ? -0.686 7.098 1.004 1.00 94.50 201 LEU A O 1
ATOM 1545 N N . LEU A 1 202 ? 0.265 9.051 0.473 1.00 95.38 202 LEU A N 1
ATOM 1546 C CA . LEU A 1 202 ? 0.928 9.246 1.758 1.00 95.38 202 LEU A CA 1
ATOM 1547 C C . LEU A 1 202 ? -0.062 9.710 2.835 1.00 95.38 202 LEU A C 1
ATOM 1549 O O . LEU A 1 202 ? 0.029 9.238 3.965 1.00 95.38 202 LEU A O 1
ATOM 1553 N N . ALA A 1 203 ? -1.003 10.596 2.498 1.00 95.88 203 ALA A N 1
ATOM 1554 C CA . ALA A 1 203 ? -2.061 11.020 3.410 1.00 95.88 203 ALA A CA 1
ATOM 1555 C C . ALA A 1 203 ? -2.996 9.851 3.770 1.00 95.88 203 ALA A C 1
ATOM 1557 O O . ALA A 1 203 ? -3.241 9.626 4.951 1.00 95.88 203 ALA A O 1
ATOM 1558 N N . GLU A 1 204 ? -3.421 9.055 2.785 1.00 96.19 204 GLU A N 1
ATOM 1559 C CA . GLU A 1 204 ? -4.189 7.811 2.959 1.00 96.19 204 GLU A CA 1
ATOM 1560 C C . GLU A 1 204 ? -3.485 6.851 3.933 1.00 96.19 204 GLU A C 1
ATOM 1562 O O . GLU A 1 204 ? -4.030 6.523 4.988 1.00 96.19 204 GLU A O 1
ATOM 1567 N N . ALA A 1 205 ? -2.211 6.526 3.674 1.00 97.69 205 ALA A N 1
ATOM 1568 C CA . ALA A 1 205 ? -1.406 5.677 4.555 1.00 97.69 205 ALA A CA 1
ATOM 1569 C C . ALA A 1 205 ? -1.296 6.211 6.000 1.00 97.69 205 ALA A C 1
ATOM 1571 O O . ALA A 1 205 ? -1.251 5.427 6.951 1.00 97.69 205 ALA A O 1
ATOM 1572 N N . LEU A 1 206 ? -1.227 7.537 6.174 1.00 97.88 206 LEU A N 1
ATOM 1573 C CA . LEU A 1 206 ? -1.155 8.193 7.484 1.00 97.88 206 LEU A CA 1
ATOM 1574 C C . LEU A 1 206 ? -2.499 8.165 8.226 1.00 97.88 206 LEU A C 1
ATOM 1576 O O . LEU A 1 206 ? -2.497 7.915 9.430 1.00 97.88 206 LEU A O 1
ATOM 1580 N N . VAL A 1 207 ? -3.627 8.367 7.533 1.00 97.38 207 VAL A N 1
ATOM 1581 C CA . VAL A 1 207 ? -4.980 8.282 8.115 1.00 97.38 207 VAL A CA 1
ATOM 1582 C C . VAL A 1 207 ? -5.269 6.860 8.592 1.00 97.38 207 VAL A C 1
ATOM 1584 O O . VAL A 1 207 ? -5.615 6.671 9.756 1.00 97.38 207 VAL A O 1
ATOM 1587 N N . THR A 1 208 ? -5.042 5.841 7.758 1.00 97.44 208 THR A N 1
ATOM 1588 C CA . THR A 1 208 ? -5.254 4.439 8.162 1.00 97.44 208 THR A CA 1
ATOM 1589 C C . THR A 1 208 ? -4.319 4.038 9.312 1.00 97.44 208 THR A C 1
ATOM 1591 O O . THR A 1 208 ? -4.717 3.317 10.228 1.00 97.44 208 THR A O 1
ATOM 1594 N N . LEU A 1 209 ? -3.080 4.550 9.340 1.00 97.88 209 LEU A N 1
ATOM 1595 C CA . LEU A 1 209 ? -2.165 4.316 10.463 1.00 97.88 209 LEU A CA 1
ATOM 1596 C C . LEU A 1 209 ? -2.645 5.007 11.752 1.00 97.88 209 LEU A C 1
ATOM 1598 O O . LEU A 1 209 ? -2.495 4.440 12.838 1.00 97.88 209 LEU A O 1
ATOM 1602 N N . ALA A 1 210 ? -3.240 6.198 11.650 1.00 97.12 210 ALA A N 1
ATOM 1603 C CA . ALA A 1 210 ? -3.841 6.912 12.772 1.00 97.12 210 ALA A CA 1
ATOM 1604 C C . ALA A 1 210 ? -5.062 6.160 13.338 1.00 97.12 210 ALA A C 1
ATOM 1606 O O . ALA A 1 210 ? -5.126 5.960 14.553 1.00 97.12 210 ALA A O 1
ATOM 1607 N N . ASN A 1 211 ? -5.960 5.653 12.479 1.00 96.44 211 ASN A N 1
ATOM 1608 C CA . ASN A 1 211 ? -7.106 4.812 12.866 1.00 96.44 211 ASN A CA 1
ATOM 1609 C C . ASN A 1 211 ? -6.674 3.609 13.725 1.00 96.44 211 ASN A C 1
ATOM 1611 O O . ASN A 1 211 ? -7.301 3.293 14.737 1.00 96.44 211 ASN A O 1
ATOM 1615 N N . LEU A 1 212 ? -5.566 2.960 13.347 1.00 97.06 212 LEU A N 1
ATOM 1616 C CA . LEU A 1 212 ? -5.015 1.785 14.032 1.00 97.06 212 LEU A CA 1
ATOM 1617 C C . LEU A 1 212 ? -4.061 2.116 15.199 1.00 97.06 212 LEU A C 1
ATOM 1619 O O . LEU A 1 212 ? -3.456 1.206 15.782 1.00 97.06 212 LEU A O 1
ATOM 1623 N N . THR A 1 213 ? -3.905 3.392 15.565 1.00 96.75 213 THR A N 1
ATOM 1624 C CA . THR A 1 213 ? -3.017 3.841 16.648 1.00 96.75 213 THR A CA 1
ATOM 1625 C C . THR A 1 213 ? -3.793 4.105 17.940 1.00 96.75 213 THR A C 1
ATOM 1627 O O . THR A 1 213 ? -4.662 4.967 18.008 1.00 96.75 213 THR A O 1
ATOM 1630 N N . ALA A 1 214 ? -3.441 3.372 19.001 1.00 94.38 214 ALA A N 1
ATOM 1631 C CA . ALA A 1 214 ? -4.101 3.457 20.309 1.00 94.38 214 ALA A CA 1
ATOM 1632 C C . ALA A 1 214 ? -3.580 4.575 21.235 1.00 94.38 214 ALA A C 1
ATOM 1634 O O . ALA A 1 214 ? -4.194 4.852 22.262 1.00 94.38 214 ALA A O 1
ATOM 1635 N N . ASP A 1 215 ? -2.428 5.176 20.924 1.00 96.06 215 ASP A N 1
ATOM 1636 C CA . ASP A 1 215 ? -1.880 6.311 21.675 1.00 96.06 215 ASP A CA 1
ATOM 1637 C C . ASP A 1 215 ? -2.440 7.610 21.094 1.00 96.06 215 ASP A C 1
ATOM 1639 O O . ASP A 1 215 ? -2.146 7.942 19.946 1.00 96.06 215 ASP A O 1
ATOM 1643 N N . GLU A 1 216 ? -3.235 8.331 21.885 1.00 95.00 216 GLU A N 1
ATOM 1644 C CA . GLU A 1 216 ? -3.943 9.534 21.436 1.00 95.00 216 GLU A CA 1
ATOM 1645 C C . GLU A 1 216 ? -3.000 10.591 20.846 1.00 95.00 216 GLU A C 1
ATOM 1647 O O . GLU A 1 216 ? -3.235 11.089 19.752 1.00 95.00 216 GLU A O 1
ATOM 1652 N N . ASN A 1 217 ? -1.876 10.872 21.513 1.00 96.56 217 ASN A N 1
ATOM 1653 C CA . ASN A 1 217 ? -0.952 11.925 21.082 1.00 96.56 217 ASN A CA 1
ATOM 1654 C C . ASN A 1 217 ? -0.305 11.573 19.734 1.00 96.56 217 ASN A C 1
ATOM 1656 O O . ASN A 1 217 ? -0.146 12.432 18.871 1.00 96.56 217 ASN A O 1
ATOM 1660 N N . LYS A 1 218 ? 0.057 10.296 19.539 1.00 96.44 218 LYS A N 1
ATOM 1661 C CA . LYS A 1 218 ? 0.595 9.815 18.255 1.00 96.44 218 LYS A CA 1
ATOM 1662 C C . LYS A 1 218 ? -0.468 9.799 17.163 1.00 96.44 218 LYS A C 1
ATOM 1664 O O . LYS A 1 218 ? -0.147 10.053 16.007 1.00 96.44 218 LYS A O 1
ATOM 1669 N N . ARG A 1 219 ? -1.719 9.493 17.510 1.00 96.25 219 ARG A N 1
ATOM 1670 C CA . ARG A 1 219 ? -2.849 9.528 16.579 1.00 96.25 219 ARG A CA 1
ATOM 1671 C C . ARG A 1 219 ? -3.120 10.955 16.094 1.00 96.25 219 ARG A C 1
ATOM 1673 O O . ARG A 1 219 ? -3.210 11.167 14.889 1.00 96.25 219 ARG A O 1
ATOM 1680 N N . GLU A 1 220 ? -3.158 11.929 17.003 1.00 96.44 220 GLU A N 1
ATOM 1681 C CA . GLU A 1 220 ? -3.258 13.357 16.670 1.00 96.44 220 GLU A CA 1
ATOM 1682 C C . GLU A 1 220 ? -2.078 13.830 15.797 1.00 96.44 220 GLU A C 1
ATOM 1684 O O . GLU A 1 220 ? -2.295 14.509 14.793 1.00 96.44 220 GLU A O 1
ATOM 1689 N N . GLU A 1 221 ? -0.839 13.424 16.113 1.00 96.75 221 GLU A N 1
ATOM 1690 C CA . GLU A 1 221 ? 0.350 13.725 15.295 1.00 96.75 221 GLU A CA 1
ATOM 1691 C C . GLU A 1 221 ? 0.221 13.169 13.864 1.00 96.75 221 GLU A C 1
ATOM 1693 O O . GLU A 1 221 ? 0.509 13.875 12.893 1.00 96.75 221 GLU A O 1
ATOM 1698 N N . LEU A 1 222 ? -0.247 11.925 13.717 1.00 96.81 222 LEU A N 1
ATOM 1699 C CA . LEU A 1 222 ? -0.450 11.282 12.417 1.00 96.81 222 LEU A CA 1
ATOM 1700 C C . LEU A 1 222 ? -1.551 11.966 11.592 1.00 96.81 222 LEU A C 1
ATOM 1702 O O . LEU A 1 222 ? -1.341 12.188 10.400 1.00 96.81 222 LEU A O 1
ATOM 1706 N N . TYR A 1 223 ? -2.675 12.362 12.201 1.00 96.31 223 TYR A N 1
ATOM 1707 C CA . TYR A 1 223 ? -3.730 13.115 11.507 1.00 96.31 223 TYR A CA 1
ATOM 1708 C C . TYR A 1 223 ? -3.273 14.514 11.084 1.00 96.31 223 TYR A C 1
ATOM 1710 O O . TYR A 1 223 ? -3.469 14.899 9.932 1.00 96.31 223 TYR A O 1
ATOM 1718 N N . ALA A 1 224 ? -2.609 15.261 11.974 1.00 94.94 224 ALA A N 1
ATOM 1719 C CA . ALA A 1 224 ? -2.057 16.575 11.642 1.00 94.94 224 ALA A CA 1
ATOM 1720 C C . ALA A 1 224 ? -1.042 16.478 10.489 1.00 94.94 224 ALA A C 1
ATOM 1722 O O . ALA A 1 224 ? -0.995 17.338 9.606 1.00 94.94 224 ALA A O 1
ATOM 1723 N N . ARG A 1 225 ? -0.258 15.392 10.456 1.00 94.88 225 ARG A N 1
ATOM 1724 C CA . ARG A 1 225 ? 0.647 15.090 9.348 1.00 94.88 225 ARG A CA 1
ATOM 1725 C C . ARG A 1 225 ? -0.101 14.720 8.061 1.00 94.88 225 ARG A C 1
ATOM 1727 O O . ARG A 1 225 ? 0.289 15.199 7.000 1.00 94.88 225 ARG A O 1
ATOM 1734 N N . ALA A 1 226 ? -1.155 13.908 8.136 1.00 94.31 226 ALA A N 1
ATOM 1735 C CA . ALA A 1 226 ? -1.967 13.540 6.976 1.00 94.31 226 ALA A CA 1
ATOM 1736 C C . ALA A 1 226 ? -2.604 14.771 6.316 1.00 94.31 226 ALA A C 1
ATOM 1738 O O . ALA A 1 226 ? -2.501 14.933 5.103 1.00 94.31 226 ALA A O 1
ATOM 1739 N N . GLN A 1 227 ? -3.169 15.681 7.115 1.00 92.25 227 GLN A N 1
ATOM 1740 C CA . GLN A 1 227 ? -3.739 16.944 6.637 1.00 92.25 227 GLN A CA 1
ATOM 1741 C C . GLN A 1 227 ? -2.679 17.836 5.963 1.00 92.25 227 GLN A C 1
ATOM 1743 O O . GLN A 1 227 ? -2.932 18.425 4.913 1.00 92.25 227 GLN A O 1
ATOM 1748 N N . ALA A 1 228 ? -1.463 17.897 6.519 1.00 90.44 228 ALA A N 1
ATOM 1749 C CA . ALA A 1 228 ? -0.358 18.660 5.935 1.00 90.44 228 ALA A CA 1
ATOM 1750 C C . ALA A 1 228 ? 0.159 18.088 4.597 1.00 90.44 228 ALA A C 1
ATOM 1752 O O . ALA A 1 228 ? 0.688 18.844 3.782 1.00 90.44 228 ALA A O 1
ATOM 1753 N N . GLU A 1 229 ? 0.028 16.777 4.367 1.00 88.31 229 GLU A N 1
ATOM 1754 C CA . GLU A 1 229 ? 0.417 16.117 3.111 1.00 88.31 229 GLU A CA 1
ATOM 1755 C C . GLU A 1 229 ? -0.723 16.116 2.073 1.00 88.31 229 GLU A C 1
ATOM 1757 O O . GLU A 1 229 ? -0.456 16.270 0.884 1.00 88.31 229 GLU A O 1
ATOM 1762 N N . GLY A 1 230 ? -1.980 15.961 2.502 1.00 80.44 230 GLY A N 1
ATOM 1763 C CA . GLY A 1 230 ? -3.153 15.862 1.624 1.00 80.44 230 GLY A CA 1
ATOM 1764 C C . GLY A 1 230 ? -3.791 17.195 1.212 1.00 80.44 230 GLY A C 1
ATOM 1765 O O . GLY A 1 230 ? -4.473 17.252 0.192 1.00 80.44 230 GLY A O 1
ATOM 1766 N N . GLY A 1 231 ? -3.556 18.277 1.960 1.00 73.44 231 GLY A N 1
ATOM 1767 C CA . GLY A 1 231 ? -4.135 19.589 1.664 1.00 73.44 231 GLY A CA 1
ATOM 1768 C C . GLY A 1 231 ? -5.640 19.672 1.950 1.00 73.44 231 GLY A C 1
ATOM 1769 O O . GLY A 1 231 ? -6.151 19.008 2.847 1.00 73.44 231 GLY A O 1
ATOM 1770 N N . GLU A 1 232 ? -6.346 20.522 1.199 1.00 56.00 232 GLU A N 1
ATOM 1771 C CA . GLU A 1 232 ? -7.767 20.856 1.423 1.00 56.00 232 GLU A CA 1
ATOM 1772 C C . GLU A 1 232 ? -8.735 19.708 1.056 1.00 56.00 232 GLU A C 1
ATOM 1774 O O . GLU A 1 232 ? -9.878 19.717 1.498 1.00 56.00 232 GLU A O 1
ATOM 1779 N N . ASP A 1 233 ? -8.276 18.690 0.312 1.00 58.53 233 ASP A N 1
ATOM 1780 C CA . ASP A 1 233 ? -9.070 17.495 -0.029 1.00 58.53 233 ASP A CA 1
ATOM 1781 C C . ASP A 1 233 ? -9.131 16.455 1.116 1.00 58.53 233 ASP A C 1
ATOM 1783 O O . ASP A 1 233 ? -9.959 15.544 1.080 1.00 58.53 233 ASP A O 1
ATOM 1787 N N . VAL A 1 234 ? -8.278 16.577 2.145 1.00 55.56 234 VAL A N 1
ATOM 1788 C CA . VAL A 1 234 ? -8.295 15.722 3.350 1.00 55.56 234 VAL A CA 1
ATOM 1789 C C . VAL A 1 234 ? -9.038 16.454 4.470 1.00 55.56 234 VAL A C 1
ATOM 1791 O O . VAL A 1 234 ? -8.472 16.848 5.493 1.00 55.56 234 VAL A O 1
ATOM 1794 N N . ASP A 1 235 ? -10.340 16.649 4.246 1.00 51.47 235 ASP A N 1
ATOM 1795 C CA . ASP A 1 235 ? -11.267 17.229 5.221 1.00 51.47 235 ASP A CA 1
ATOM 1796 C C . ASP A 1 235 ? -11.626 16.174 6.281 1.00 51.47 235 ASP A C 1
ATOM 1798 O O . ASP A 1 235 ? -12.668 15.516 6.250 1.00 51.47 235 ASP A O 1
ATOM 1802 N N . LEU A 1 236 ? -10.683 15.943 7.199 1.00 58.44 236 LEU A N 1
ATOM 1803 C CA . LEU A 1 236 ? -10.925 15.165 8.406 1.00 58.44 236 LEU A CA 1
ATOM 1804 C C . LEU A 1 236 ? -11.914 15.951 9.272 1.00 58.44 236 LEU A C 1
ATOM 1806 O O . LEU A 1 236 ? -11.521 16.925 9.918 1.00 58.44 236 LEU A O 1
ATOM 1810 N N . GLU A 1 237 ? -13.174 15.502 9.306 1.00 48.44 237 GLU A N 1
ATOM 1811 C CA . GLU A 1 237 ? -14.222 15.974 10.224 1.00 48.44 237 GLU A CA 1
ATOM 1812 C C . GLU A 1 237 ? -13.835 15.622 11.681 1.00 48.44 237 GLU A C 1
ATOM 1814 O O . GLU A 1 237 ? -14.366 14.714 12.323 1.00 48.44 237 GLU A O 1
ATOM 1819 N N . LEU A 1 238 ? -12.834 16.337 12.202 1.00 49.66 238 LEU A N 1
ATOM 1820 C CA . LEU A 1 238 ? -12.397 16.307 13.590 1.00 49.66 238 LEU A CA 1
ATOM 1821 C C . LEU A 1 238 ? -13.463 17.008 14.427 1.00 49.66 238 LEU A C 1
ATOM 1823 O O . LEU A 1 238 ? -13.384 18.209 14.696 1.00 49.66 238 LEU A O 1
ATOM 1827 N N . ASP A 1 239 ? -14.470 16.228 14.810 1.00 41.91 239 ASP A N 1
ATOM 1828 C CA . ASP A 1 239 ? -15.550 16.637 15.699 1.00 41.91 239 ASP A CA 1
ATOM 1829 C C . ASP A 1 239 ? -14.926 17.294 16.952 1.00 41.91 239 ASP A C 1
ATOM 1831 O O . ASP A 1 239 ? -14.171 16.638 17.685 1.00 41.91 239 ASP A O 1
ATOM 1835 N N . PRO A 1 240 ? -15.133 18.606 17.190 1.00 41.16 240 PRO A N 1
ATOM 1836 C CA . PRO A 1 240 ? -14.428 19.315 18.248 1.00 41.16 240 PRO A CA 1
ATOM 1837 C C . PRO A 1 240 ? -14.796 18.700 19.601 1.00 41.16 240 PRO A C 1
ATOM 1839 O O . PRO A 1 240 ? -15.961 18.344 19.805 1.00 41.16 240 PRO A O 1
ATOM 1842 N N . PRO A 1 241 ? -13.848 18.596 20.555 1.00 37.50 241 PRO A N 1
ATOM 1843 C CA . PRO A 1 241 ? -14.074 17.881 21.802 1.00 37.50 241 PRO A CA 1
ATOM 1844 C C . PRO A 1 241 ? -15.307 18.439 22.512 1.00 37.50 241 PRO A C 1
ATOM 1846 O O . PRO A 1 241 ? -15.301 19.567 23.013 1.00 37.50 241 PRO A O 1
ATOM 1849 N N . GLN A 1 242 ? -16.368 17.629 22.547 1.00 36.72 242 GLN A N 1
ATOM 1850 C CA . GLN A 1 242 ? -17.626 17.935 23.215 1.00 36.72 242 GLN A CA 1
ATOM 1851 C C . GLN A 1 242 ? -17.363 17.998 24.722 1.00 36.72 242 GLN A C 1
ATOM 1853 O O . GLN A 1 242 ? -17.507 17.011 25.449 1.00 36.72 242 GLN A O 1
ATOM 1858 N N . ILE A 1 243 ? -16.953 19.175 25.203 1.00 37.59 243 ILE A N 1
ATOM 1859 C CA . ILE A 1 243 ? -16.869 19.489 26.626 1.00 37.59 243 ILE A CA 1
ATOM 1860 C C . ILE A 1 243 ? -18.305 19.483 27.154 1.00 37.59 243 ILE A C 1
ATOM 1862 O O . ILE A 1 243 ? -18.970 20.518 27.218 1.00 37.59 243 ILE A O 1
ATOM 1866 N N . HIS A 1 244 ? -18.773 18.300 27.552 1.00 35.47 244 HIS A N 1
ATOM 1867 C CA . HIS A 1 244 ? -19.971 18.126 28.357 1.00 35.47 244 HIS A CA 1
ATOM 1868 C C . HIS A 1 244 ? -19.750 18.803 29.713 1.00 35.47 244 HIS A C 1
ATOM 1870 O O . HIS A 1 244 ? -19.402 18.173 30.712 1.00 35.47 244 HIS A O 1
ATOM 1876 N N . THR A 1 245 ? -19.977 20.114 29.762 1.00 34.94 245 THR A N 1
ATOM 1877 C CA . THR A 1 245 ? -20.309 20.777 31.013 1.00 34.94 245 THR A CA 1
ATOM 1878 C C . THR A 1 245 ? -21.665 20.219 31.454 1.00 34.94 245 THR A C 1
ATOM 1880 O O . THR A 1 245 ? -22.641 20.296 30.704 1.00 34.94 245 THR A O 1
ATOM 1883 N N . PRO A 1 246 ? -21.770 19.595 32.641 1.00 36.16 246 PRO A N 1
ATOM 1884 C CA . PRO A 1 246 ? -23.063 19.171 33.142 1.00 36.16 246 PRO A CA 1
ATOM 1885 C C . PRO A 1 246 ? -23.859 20.424 33.509 1.00 36.16 246 PRO A C 1
ATOM 1887 O O . PRO A 1 246 ? -23.627 21.037 34.554 1.00 36.16 246 PRO A O 1
ATOM 1890 N N . THR A 1 247 ? -24.797 20.810 32.643 1.00 34.81 247 THR A N 1
ATOM 1891 C CA . THR A 1 247 ? -25.807 21.824 32.950 1.00 34.81 247 THR A CA 1
ATOM 1892 C C . THR A 1 247 ? -26.657 21.318 34.109 1.00 34.81 247 THR A C 1
ATOM 1894 O O . THR A 1 247 ? -27.624 20.583 33.923 1.00 34.81 247 THR A O 1
ATOM 1897 N N . PHE A 1 248 ? -26.282 21.701 35.328 1.00 39.59 248 PHE A N 1
ATOM 1898 C CA . PHE A 1 248 ? -27.133 21.554 36.499 1.00 39.59 248 PHE A CA 1
ATOM 1899 C C . PHE A 1 248 ? -28.313 22.520 36.347 1.00 39.59 248 PHE A C 1
ATOM 1901 O O . PHE A 1 248 ? -28.233 23.685 36.739 1.00 39.59 248 PHE A O 1
ATOM 1908 N N . GLU A 1 249 ? -29.415 22.038 35.769 1.00 35.34 249 GLU A N 1
ATOM 1909 C CA . GLU A 1 249 ? -30.706 22.712 35.878 1.00 35.34 249 GLU A CA 1
ATOM 1910 C C . GLU A 1 249 ? -31.130 22.716 37.350 1.00 35.34 249 GLU A C 1
ATOM 1912 O O . GLU A 1 249 ? -31.676 21.747 37.881 1.00 35.34 249 GLU A O 1
ATOM 1917 N N . ILE A 1 250 ? -30.858 23.828 38.034 1.00 38.00 250 ILE A N 1
ATOM 1918 C CA . ILE A 1 250 ? -31.431 24.096 39.349 1.00 38.00 250 ILE A CA 1
ATOM 1919 C C . ILE A 1 250 ? -32.904 24.443 39.125 1.00 38.00 250 ILE A C 1
ATOM 1921 O O . ILE A 1 250 ? -33.265 25.603 38.926 1.00 38.00 250 ILE A O 1
ATOM 1925 N N . VAL A 1 251 ? -33.754 23.418 39.168 1.00 39.06 251 VAL A N 1
ATOM 1926 C CA . VAL A 1 251 ? -35.206 23.577 39.258 1.00 39.06 251 VAL A CA 1
ATOM 1927 C C . VAL A 1 251 ? -35.521 24.254 40.594 1.00 39.06 251 VAL A C 1
ATOM 1929 O O . VAL A 1 251 ? -35.560 23.611 41.642 1.00 39.06 251 VAL A O 1
ATOM 1932 N N . MET A 1 252 ? -35.709 25.574 40.571 1.00 37.94 252 MET A N 1
ATOM 1933 C CA . MET A 1 252 ? -36.277 26.305 41.701 1.00 37.94 252 MET A CA 1
ATOM 1934 C C . MET A 1 252 ? -37.800 26.285 41.586 1.00 37.94 252 MET A C 1
ATOM 1936 O O . MET A 1 252 ? -38.379 27.095 40.865 1.00 37.94 252 MET A O 1
ATOM 1940 N N . ASP A 1 253 ? -38.439 25.369 42.314 1.00 36.84 253 ASP A N 1
ATOM 1941 C CA . ASP A 1 253 ? -39.888 25.400 42.526 1.00 36.84 253 ASP A CA 1
ATOM 1942 C C . ASP A 1 253 ? -40.311 26.737 43.162 1.00 36.84 253 ASP A C 1
ATOM 1944 O O . ASP A 1 253 ? -39.751 27.172 44.176 1.00 36.84 253 ASP A O 1
ATOM 1948 N N . GLU A 1 254 ? -41.340 27.376 42.597 1.00 38.59 254 GLU A N 1
ATOM 1949 C CA . GLU A 1 254 ? -41.920 28.618 43.115 1.00 38.59 254 GLU A CA 1
ATOM 1950 C C . GLU A 1 254 ? -42.686 28.384 44.431 1.00 38.59 254 GLU A C 1
ATOM 1952 O O . GLU A 1 254 ? -43.917 28.299 44.476 1.00 38.59 254 GLU A O 1
ATOM 1957 N N . VAL A 1 255 ? -41.965 28.333 45.552 1.00 41.69 255 VAL A N 1
ATOM 1958 C CA . VAL A 1 255 ? -42.578 28.325 46.887 1.00 41.69 255 VAL A CA 1
ATOM 1959 C C . VAL A 1 255 ? -42.986 29.748 47.280 1.00 41.69 255 VAL A C 1
ATOM 1961 O O . VAL A 1 255 ? -42.234 30.517 47.880 1.00 41.69 255 VAL A O 1
ATOM 1964 N N . ASN A 1 256 ? -44.225 30.093 46.939 1.00 39.53 256 ASN A N 1
ATOM 1965 C CA . ASN A 1 256 ? -44.870 31.359 47.271 1.00 39.53 256 ASN A CA 1
ATOM 1966 C C . ASN A 1 256 ? -45.086 31.515 48.793 1.00 39.53 256 ASN A C 1
ATOM 1968 O O . ASN A 1 256 ? -46.071 31.015 49.341 1.00 39.53 256 ASN A O 1
ATOM 1972 N N . VAL A 1 257 ? -44.193 32.241 49.479 1.00 42.38 257 VAL A N 1
ATOM 1973 C CA . VAL A 1 257 ? -44.396 32.683 50.872 1.00 42.38 257 VAL A CA 1
ATOM 1974 C C . VAL A 1 257 ? -44.220 34.195 50.999 1.00 42.38 257 VAL A C 1
ATOM 1976 O O . VAL A 1 257 ? -43.123 34.743 51.072 1.00 42.38 257 VAL A O 1
ATOM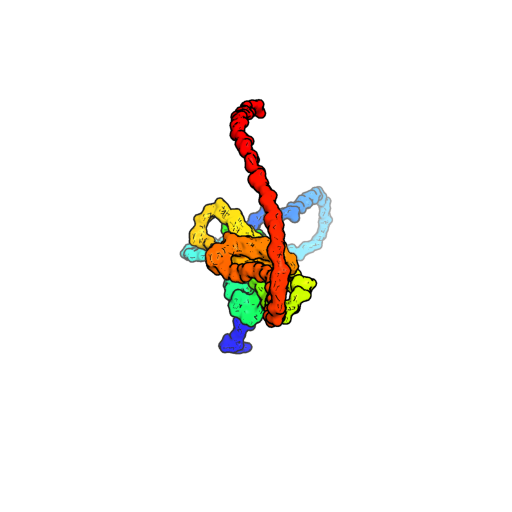 1979 N N . ASN A 1 258 ? -45.359 34.867 51.088 1.00 34.56 258 ASN A N 1
ATOM 1980 C CA . ASN A 1 258 ? -45.491 36.260 51.484 1.00 34.56 258 ASN A CA 1
ATOM 1981 C C . ASN A 1 258 ? -45.151 36.446 52.979 1.00 34.56 258 ASN A C 1
ATOM 1983 O O . ASN A 1 258 ? -45.891 35.918 53.806 1.00 34.56 258 ASN A O 1
ATOM 1987 N N . MET A 1 259 ? -44.118 37.233 53.334 1.00 36.34 259 MET A N 1
ATOM 1988 C CA . MET A 1 259 ? -44.110 38.065 54.561 1.00 36.34 259 MET A CA 1
ATOM 1989 C C . MET A 1 259 ? -42.943 39.080 54.658 1.00 36.34 259 MET A C 1
ATOM 1991 O O . MET A 1 259 ? -41.811 38.746 54.976 1.00 36.34 259 MET A O 1
ATOM 1995 N N . ASN A 1 260 ? -43.295 40.353 54.470 1.00 31.77 260 ASN A N 1
ATOM 1996 C CA . ASN A 1 260 ? -43.034 41.500 55.359 1.00 31.77 260 ASN A CA 1
ATOM 1997 C C . ASN A 1 260 ? -41.631 41.787 55.986 1.00 31.77 260 ASN A C 1
ATOM 1999 O O . ASN A 1 260 ? -41.144 41.065 56.847 1.00 31.77 260 ASN A O 1
ATOM 2003 N N . LEU A 1 261 ? -41.151 43.021 55.743 1.00 34.56 261 LEU A N 1
ATOM 2004 C CA . LEU A 1 261 ? -40.258 43.850 56.589 1.00 34.56 261 LEU A CA 1
ATOM 2005 C C . LEU A 1 261 ? -38.815 43.368 56.920 1.00 34.56 261 LEU A C 1
ATOM 2007 O O . LEU A 1 261 ? -38.586 42.723 57.942 1.00 34.56 261 LEU A O 1
ATOM 2011 N N . LYS A 1 262 ? -37.813 43.930 56.214 1.00 31.17 262 LYS A N 1
ATOM 2012 C CA . LYS A 1 262 ? -36.853 44.951 56.737 1.00 31.17 262 LYS A CA 1
ATOM 2013 C C . LYS A 1 262 ? -35.641 45.167 55.810 1.00 31.17 262 LYS A C 1
ATOM 2015 O O . LYS A 1 262 ? -34.888 44.242 55.537 1.00 31.17 262 LYS A O 1
ATOM 2020 N N . THR A 1 263 ? -35.385 46.421 55.439 1.00 41.53 263 THR A N 1
ATOM 2021 C CA . THR A 1 263 ? -34.032 46.915 55.110 1.00 41.53 263 THR A CA 1
ATOM 2022 C C . THR A 1 263 ? -33.217 47.048 56.413 1.00 41.53 263 THR A C 1
ATOM 2024 O O . THR A 1 263 ? -33.831 47.234 57.472 1.00 41.53 263 THR A O 1
ATOM 2027 N N . PRO A 1 264 ? -31.867 46.937 56.395 1.00 44.00 264 PRO A N 1
ATOM 2028 C CA . PRO A 1 264 ? -31.058 48.142 56.135 1.00 44.00 264 PRO A CA 1
ATOM 2029 C C . PRO A 1 264 ? -29.650 47.949 55.500 1.00 44.00 264 PRO A C 1
ATOM 2031 O O . PRO A 1 264 ? -29.079 46.866 55.477 1.00 44.00 264 PRO A O 1
ATOM 2034 N N . THR A 1 265 ? -29.068 49.091 55.100 1.00 35.50 265 THR A N 1
ATOM 2035 C CA . THR A 1 265 ? -27.619 49.434 55.080 1.00 35.50 265 THR A CA 1
ATOM 2036 C C . THR A 1 265 ? -26.610 48.634 54.233 1.00 35.50 265 THR A C 1
ATOM 2038 O O . THR A 1 265 ? -26.002 47.674 54.686 1.00 35.50 265 THR A O 1
ATOM 2041 N N . SER A 1 266 ? -26.313 49.190 53.051 1.00 35.06 266 SER A N 1
ATOM 2042 C CA . SER A 1 266 ? -24.988 49.716 52.634 1.00 35.06 266 SER A CA 1
ATOM 2043 C C . SER A 1 266 ? -23.697 49.266 53.354 1.00 35.06 266 SER A C 1
ATOM 2045 O O . SER A 1 266 ? -23.576 49.494 54.556 1.00 35.06 266 SER A O 1
ATOM 2047 N N . PHE A 1 267 ? -22.637 48.983 52.578 1.00 33.22 267 PHE A N 1
ATOM 2048 C CA . PHE A 1 267 ? -21.466 49.887 52.531 1.00 33.22 267 PHE A CA 1
ATOM 2049 C C . PHE A 1 267 ? -20.629 49.755 51.239 1.00 33.22 267 PHE A C 1
ATOM 2051 O O . PHE A 1 267 ? -20.771 48.797 50.484 1.00 33.22 267 PHE A O 1
ATOM 2058 N N . THR A 1 268 ? -19.812 50.775 50.971 1.00 35.16 268 THR A N 1
ATOM 2059 C CA . THR A 1 268 ? -19.000 51.015 49.761 1.00 35.16 268 THR A CA 1
ATOM 2060 C C . THR A 1 268 ? -17.511 50.672 49.937 1.00 35.16 268 THR A C 1
ATOM 2062 O O . THR A 1 268 ? -17.073 50.495 51.069 1.00 35.16 268 THR A O 1
ATOM 2065 N N . PHE A 1 269 ? -16.771 50.691 48.806 1.00 32.22 269 PHE A N 1
ATOM 2066 C CA . PHE A 1 269 ? -15.347 51.055 48.537 1.00 32.22 269 PHE A CA 1
ATOM 2067 C C . PHE A 1 269 ? -14.543 49.976 47.771 1.00 32.22 269 PHE A C 1
ATOM 2069 O O . PHE A 1 269 ? -14.836 48.797 47.908 1.00 32.22 269 PHE A O 1
ATOM 2076 N N . ALA A 1 270 ? -13.456 50.280 47.043 1.00 34.09 270 ALA A N 1
ATOM 2077 C CA . ALA A 1 270 ? -13.260 51.248 45.945 1.00 34.09 270 ALA A CA 1
ATOM 2078 C C . ALA A 1 270 ? -11.968 50.887 45.161 1.00 34.09 270 ALA A C 1
ATOM 2080 O O . ALA A 1 270 ? -11.146 50.109 45.631 1.00 34.09 270 ALA A O 1
ATOM 2081 N N . THR A 1 271 ? -11.808 51.504 43.985 1.00 40.16 271 THR A N 1
ATOM 2082 C CA . THR A 1 271 ? -10.555 51.870 43.277 1.00 40.16 271 THR A CA 1
ATOM 2083 C C . THR A 1 271 ? -9.194 51.416 43.835 1.00 40.16 271 THR A C 1
ATOM 2085 O O . THR A 1 271 ? -8.803 51.808 44.933 1.00 40.16 271 THR A O 1
ATOM 2088 N N . GLY A 1 272 ? -8.373 50.817 42.964 1.00 35.38 272 GLY A N 1
ATOM 2089 C CA . GLY A 1 272 ? -6.918 50.730 43.132 1.00 35.38 272 GLY A CA 1
ATOM 2090 C C . GLY A 1 272 ? -6.213 50.525 41.791 1.00 35.38 272 GLY A C 1
ATOM 2091 O O . GLY A 1 272 ? -6.114 49.398 41.322 1.00 35.38 272 GLY A O 1
ATOM 2092 N N . GLY A 1 273 ? -5.747 51.608 41.161 1.00 38.41 273 GLY A N 1
ATOM 2093 C CA . GLY A 1 273 ? -4.992 51.558 39.906 1.00 38.41 273 GLY A CA 1
ATOM 2094 C C . GLY A 1 273 ? -3.670 52.318 40.007 1.00 38.41 273 GLY A C 1
ATOM 2095 O O . GLY A 1 273 ? -3.661 53.466 40.442 1.00 38.41 273 GLY A O 1
ATOM 2096 N N . VAL A 1 274 ? -2.581 51.669 39.582 1.00 41.72 274 VAL A N 1
ATOM 2097 C CA . VAL A 1 274 ? -1.235 52.209 39.300 1.00 41.72 274 VAL A CA 1
ATOM 2098 C C . VAL A 1 274 ? -0.609 51.253 38.260 1.00 41.72 274 VAL A C 1
ATOM 2100 O O . VAL A 1 274 ? -0.786 50.049 38.399 1.00 41.72 274 VAL A O 1
ATOM 2103 N N . GLY A 1 275 ? 0.103 51.651 37.202 1.00 35.78 275 GLY A N 1
ATOM 2104 C CA . GLY A 1 275 ? 0.367 52.999 36.699 1.00 35.78 275 GLY A CA 1
ATOM 2105 C C . GLY A 1 275 ? 1.838 53.245 36.332 1.00 35.78 275 GLY A C 1
ATOM 2106 O O . GLY A 1 275 ? 2.529 53.851 37.142 1.00 35.78 275 GLY A O 1
ATOM 2107 N N . ILE A 1 276 ? 2.228 52.924 35.080 1.00 39.03 276 ILE A N 1
ATOM 2108 C CA . ILE A 1 276 ? 3.408 53.484 34.355 1.00 39.03 276 ILE A CA 1
ATOM 2109 C C . ILE A 1 276 ? 4.758 52.904 34.912 1.00 39.03 276 ILE A C 1
ATOM 2111 O O . ILE A 1 276 ? 4.803 52.486 36.062 1.00 39.03 276 ILE A O 1
ATOM 2115 N N . VAL A 1 277 ? 5.862 52.655 34.178 1.00 42.00 277 VAL A N 1
ATOM 2116 C CA . VAL A 1 277 ? 6.625 53.464 33.195 1.00 42.00 277 VAL A CA 1
ATOM 2117 C C . VAL A 1 277 ? 7.365 52.610 32.141 1.00 42.00 277 VAL A C 1
ATOM 2119 O O . VAL A 1 277 ? 7.627 51.430 32.358 1.00 42.00 277 VAL A O 1
ATOM 2122 N N . MET A 1 278 ? 7.687 53.247 31.010 1.00 41.16 278 MET A N 1
ATOM 2123 C CA . MET A 1 278 ? 8.561 52.803 29.908 1.00 41.16 278 MET A CA 1
ATOM 2124 C C . MET A 1 278 ? 10.071 53.028 30.206 1.00 41.16 278 MET A C 1
ATOM 2126 O O . MET A 1 278 ? 10.414 53.513 31.284 1.00 41.16 278 MET A O 1
ATOM 2130 N N . ASP A 1 279 ? 10.899 52.764 29.176 1.00 40.75 279 ASP A N 1
ATOM 2131 C CA . ASP A 1 279 ? 12.247 53.314 28.877 1.00 40.75 279 ASP A CA 1
ATOM 2132 C C . ASP A 1 279 ? 13.495 52.707 29.584 1.00 40.75 279 ASP A C 1
ATOM 2134 O O . ASP A 1 279 ? 13.465 52.444 30.782 1.00 40.75 279 ASP A O 1
ATOM 2138 N N . ASP A 1 280 ? 14.670 52.510 28.945 1.00 39.78 280 ASP A N 1
ATOM 2139 C CA . ASP A 1 280 ? 15.039 52.380 27.507 1.00 39.78 280 ASP A CA 1
ATOM 2140 C C . ASP A 1 280 ? 16.475 51.771 27.332 1.00 39.78 280 ASP A C 1
ATOM 2142 O O . ASP A 1 280 ? 17.284 51.811 28.258 1.00 39.78 280 ASP A O 1
ATOM 2146 N N . ALA A 1 281 ? 16.798 51.307 26.111 1.00 43.75 281 ALA A N 1
ATOM 2147 C CA . ALA A 1 281 ? 18.117 51.288 25.440 1.00 43.75 281 ALA A CA 1
ATOM 2148 C C . ALA A 1 281 ? 19.298 50.349 25.828 1.00 43.75 281 ALA A C 1
ATOM 2150 O O . ALA A 1 281 ? 19.671 50.176 26.982 1.00 43.75 281 ALA A O 1
ATOM 2151 N N . SER A 1 282 ? 20.041 49.983 24.757 1.00 42.38 282 SER A N 1
ATOM 2152 C CA . SER A 1 282 ? 21.500 49.685 24.671 1.00 42.38 282 SER A CA 1
ATOM 2153 C C . SER A 1 282 ? 22.051 48.399 25.319 1.00 42.38 282 SER A C 1
ATOM 2155 O O . SER A 1 282 ? 21.567 47.953 26.345 1.00 42.38 282 SER A O 1
ATOM 2157 N N . MET A 1 283 ? 23.114 47.742 24.819 1.00 44.09 283 MET A N 1
ATOM 2158 C CA . MET A 1 283 ? 23.986 47.867 23.620 1.00 44.09 283 MET A CA 1
ATOM 2159 C C . MET A 1 283 ? 24.555 46.442 23.356 1.00 44.09 283 MET A C 1
ATOM 2161 O O . MET A 1 283 ? 24.837 45.731 24.312 1.00 44.09 283 MET A O 1
ATOM 2165 N N . ARG A 1 284 ? 24.576 45.884 22.135 1.00 51.81 284 ARG A N 1
ATOM 2166 C CA . ARG A 1 284 ? 25.593 46.044 21.063 1.00 51.81 284 ARG A CA 1
ATOM 2167 C C . ARG A 1 284 ? 27.038 45.689 21.475 1.00 51.81 284 ARG A C 1
ATOM 2169 O O . ARG A 1 284 ? 27.592 46.405 22.299 1.00 51.81 284 ARG A O 1
ATOM 2176 N N . MET A 1 285 ? 27.653 44.693 20.818 1.00 48.78 285 MET A N 1
ATOM 2177 C CA . MET A 1 285 ? 28.933 44.781 20.064 1.00 48.78 285 MET A CA 1
ATOM 2178 C C . MET A 1 285 ? 29.421 43.399 19.565 1.00 48.78 285 MET A C 1
ATOM 2180 O O . MET A 1 285 ? 28.991 42.366 20.073 1.00 48.78 285 MET A O 1
ATOM 2184 N N . ASP A 1 286 ? 30.279 43.436 18.541 1.00 57.38 286 ASP A N 1
ATOM 2185 C CA . ASP A 1 286 ? 30.781 42.330 17.707 1.00 57.38 286 ASP A CA 1
ATOM 2186 C C . ASP A 1 286 ? 32.117 41.690 18.192 1.00 57.38 286 ASP A C 1
ATOM 2188 O O . ASP A 1 286 ? 32.628 42.024 19.258 1.00 57.38 286 ASP A O 1
ATOM 2192 N N . GLU A 1 287 ? 32.687 40.831 17.324 1.00 53.28 287 GLU A N 1
ATOM 2193 C CA . GLU A 1 287 ? 34.083 40.328 17.241 1.00 53.28 287 GLU A CA 1
ATOM 2194 C C . GLU A 1 287 ? 34.541 39.305 18.309 1.00 53.28 287 GLU A C 1
ATOM 2196 O O . GLU A 1 287 ? 34.746 39.608 19.480 1.00 53.28 287 GLU A O 1
ATOM 2201 N N . SER A 1 288 ? 34.852 38.057 17.934 1.00 57.53 288 SER A N 1
ATOM 2202 C CA . SER A 1 288 ? 35.945 37.694 17.003 1.00 57.53 288 SER A CA 1
ATOM 2203 C C . SER A 1 288 ? 35.749 36.335 16.321 1.00 57.53 288 SER A C 1
ATOM 2205 O O . SER A 1 288 ? 35.134 35.453 16.960 1.00 57.53 288 SER A O 1
#

Organism: NCBI:txid98765

Sequence (288 aa):
MSLFSATAHDVMVLAMDQFSRGIFHMPHPHYPHTHNPSGLQLESPFVDGTGFSSAFHSRRHTVSCTSPPPTTSTLTFSRPKELFTIASEVLGIAERLSKAEQREYWAGQADSVFNQMKMEADMAVSRMAVNAARGRCWLVVGEARAEDLEGRLEKGEVEVLMSAEAEEAREGLAMAIAFFERAKGSATAKCTAEQEDLSPLLAEALVTLANLTADENKREELYARAQAEGGEDVDLELDPPQIHTPTFEIVMDEVNVNMNLKTPTSFTFATGGVGIVMDDASMRMDES